Protein AF-A0A9P6DK03-F1 (afdb_monomer)

Foldseek 3Di:
DLVCLQLLLQLPFQKDKDADVAWDDDPPPDPDIDGPHDIFIDGDWLPDLQGNLVCLAPNVVSSVVSCVVSVHDVVVNVVLSVLLVVAALQVVQSNVQSPDDPVPPWDFFDDDPDAPPDSGTRAFTDDPDDPDDDDGTGFGDHPVDPDGDTQDLQFQQNCCNRGCQLVSNSGTHHDDVCVVPDQLVVRLVCSCVPPCSCQVNLQVVVVVVVSSVVSSLVVVVVVLVVVVVVVVVVVVVVDPDDDPPPPPPVSQDDLVRPPGPNVVVVVVVVVVVCCVVPNDDPDDDDDDFDQPDPQNVVSHDVPDGSVSHVVSRCVVVD

Nearest PDB structures (foldseek):
  5qu6-assembly3_E  TM=4.611E-01  e=3.932E+00  Homo sapiens

InterPro domains:
  IPR025476 Helitron helicase-like domain [PF14214] (194-318)

Organism: NCBI:txid1448309

Structure (mmCIF, N/CA/C/O backbone):
data_AF-A0A9P6DK03-F1
#
_entry.id   AF-A0A9P6DK03-F1
#
loop_
_atom_site.group_PDB
_atom_site.id
_atom_site.type_symbol
_atom_site.label_atom_id
_atom_site.label_alt_id
_atom_site.label_comp_id
_atom_site.label_asym_id
_atom_site.label_entity_id
_atom_site.label_seq_id
_atom_site.pdbx_PDB_ins_code
_atom_site.Cartn_x
_atom_site.Cartn_y
_atom_site.Cartn_z
_atom_site.occupancy
_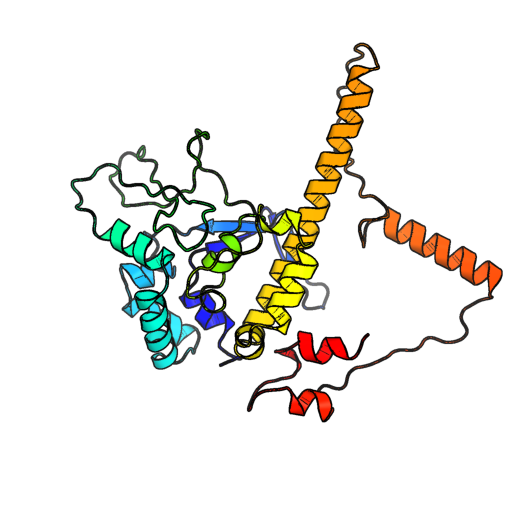atom_site.B_iso_or_equiv
_atom_site.auth_seq_id
_atom_site.auth_comp_id
_atom_site.auth_asym_id
_atom_site.auth_atom_id
_atom_site.pdbx_PDB_model_num
ATOM 1 N N . MET A 1 1 ? 8.767 -17.394 -5.912 1.00 62.62 1 MET A N 1
ATOM 2 C CA . MET A 1 1 ? 8.060 -16.218 -6.505 1.00 62.62 1 MET A CA 1
ATOM 3 C C . MET A 1 1 ? 7.643 -15.258 -5.409 1.00 62.62 1 MET A C 1
ATOM 5 O O . MET A 1 1 ? 8.038 -14.108 -5.485 1.00 62.62 1 MET A O 1
ATOM 9 N N . SER A 1 2 ? 6.896 -15.725 -4.399 1.00 75.44 2 SER A N 1
ATOM 10 C CA . SER A 1 2 ? 6.603 -14.962 -3.174 1.00 75.44 2 SER A CA 1
ATOM 11 C C . SER A 1 2 ? 7.871 -14.329 -2.578 1.00 75.44 2 SER A C 1
ATOM 13 O O . SER A 1 2 ? 7.893 -13.135 -2.294 1.00 75.44 2 SER A O 1
ATOM 15 N N . ASP A 1 3 ? 8.951 -15.108 -2.527 1.00 80.81 3 ASP A N 1
ATOM 16 C CA . ASP A 1 3 ? 10.278 -14.784 -1.983 1.00 80.81 3 ASP A CA 1
ATOM 17 C C . ASP A 1 3 ? 10.905 -13.529 -2.598 1.00 80.81 3 ASP A C 1
ATOM 19 O O . ASP A 1 3 ? 11.351 -12.666 -1.861 1.00 80.81 3 ASP A O 1
ATOM 23 N N . HIS A 1 4 ? 10.882 -13.426 -3.933 1.00 87.44 4 HIS A N 1
ATOM 24 C CA . HIS A 1 4 ? 11.457 -12.315 -4.704 1.00 87.44 4 HIS A CA 1
ATOM 25 C C . HIS A 1 4 ? 10.429 -11.221 -5.038 1.00 87.44 4 HIS A C 1
ATOM 27 O O . HIS A 1 4 ? 10.688 -10.368 -5.886 1.00 87.44 4 HIS A O 1
ATOM 33 N N . SER A 1 5 ? 9.205 -11.290 -4.498 1.00 90.06 5 SER A N 1
ATOM 34 C CA . SER A 1 5 ? 8.110 -10.431 -4.977 1.00 90.06 5 SER A CA 1
ATOM 35 C C . SER A 1 5 ? 8.291 -8.956 -4.615 1.00 90.06 5 SER A C 1
ATOM 37 O O . SER A 1 5 ? 7.767 -8.100 -5.326 1.00 90.06 5 SER A O 1
ATOM 39 N N . GLN A 1 6 ? 9.061 -8.655 -3.567 1.00 90.00 6 GLN A N 1
ATOM 40 C CA . GLN A 1 6 ? 9.358 -7.290 -3.131 1.00 90.00 6 GLN A CA 1
ATOM 41 C C . GLN A 1 6 ? 10.483 -6.683 -3.975 1.00 90.00 6 GLN A C 1
ATOM 43 O O . GLN A 1 6 ? 10.326 -5.602 -4.537 1.00 90.00 6 GLN A O 1
ATOM 48 N N . GLU A 1 7 ? 11.569 -7.424 -4.171 1.00 90.75 7 GLU A N 1
ATOM 49 C CA . GLU A 1 7 ? 12.718 -7.055 -4.998 1.00 90.75 7 GLU A CA 1
ATOM 50 C C . GLU A 1 7 ? 12.320 -6.906 -6.470 1.00 90.75 7 GLU A C 1
ATOM 52 O O . GLU A 1 7 ? 12.693 -5.938 -7.128 1.00 90.75 7 GLU A O 1
ATOM 57 N N . LEU A 1 8 ? 11.502 -7.827 -6.985 1.00 91.44 8 LEU A N 1
ATOM 58 C CA . LEU A 1 8 ? 10.944 -7.737 -8.331 1.00 91.44 8 LEU A CA 1
ATOM 59 C C . LEU A 1 8 ? 10.017 -6.525 -8.477 1.00 91.44 8 LEU A C 1
ATOM 61 O O . LEU A 1 8 ? 10.003 -5.917 -9.539 1.00 91.44 8 LEU A O 1
ATOM 65 N N . ASN A 1 9 ? 9.264 -6.129 -7.445 1.00 91.75 9 ASN A N 1
ATOM 66 C CA . ASN A 1 9 ? 8.461 -4.906 -7.516 1.00 91.75 9 ASN A CA 1
ATOM 67 C C . ASN A 1 9 ? 9.337 -3.648 -7.423 1.00 91.75 9 ASN A C 1
ATOM 69 O O . ASN A 1 9 ? 9.092 -2.684 -8.143 1.00 91.75 9 ASN A O 1
ATOM 73 N N . TYR A 1 10 ? 10.394 -3.676 -6.608 1.00 88.81 10 TYR A N 1
ATOM 74 C CA . TYR A 1 10 ? 11.397 -2.614 -6.535 1.00 88.81 10 TYR A CA 1
ATOM 75 C C . TYR A 1 10 ? 12.115 -2.402 -7.874 1.00 88.81 10 TYR A C 1
ATOM 77 O O . TYR A 1 10 ? 12.325 -1.263 -8.264 1.00 88.81 10 TYR A O 1
ATOM 85 N N . LEU A 1 11 ? 12.405 -3.459 -8.641 1.00 88.94 11 LEU A N 1
ATOM 86 C CA . LEU A 1 11 ? 12.939 -3.342 -10.008 1.00 88.94 11 LEU A CA 1
ATOM 87 C C . LEU A 1 11 ? 11.958 -2.697 -11.009 1.00 88.94 11 LEU A C 1
ATOM 89 O O . LEU A 1 11 ? 12.372 -2.402 -12.133 1.00 88.94 11 LEU A O 1
ATOM 93 N N . PHE A 1 12 ? 10.684 -2.519 -10.634 1.00 88.00 12 PHE A N 1
ATOM 94 C CA . PHE A 1 12 ? 9.586 -2.126 -11.522 1.00 88.00 12 PHE A CA 1
ATOM 95 C C . PHE A 1 12 ? 8.817 -0.857 -11.118 1.00 88.00 12 PHE A C 1
ATOM 97 O O . PHE A 1 12 ? 8.098 -0.323 -11.962 1.00 88.00 12 PHE A O 1
ATOM 104 N N . ASN A 1 13 ? 8.935 -0.362 -9.882 1.00 84.62 13 ASN A N 1
ATOM 105 C CA . ASN A 1 13 ? 8.103 0.740 -9.386 1.00 84.62 13 ASN A CA 1
ATOM 106 C C . ASN A 1 13 ? 8.437 2.116 -10.003 1.00 84.62 13 ASN A C 1
ATOM 108 O O . ASN A 1 13 ? 9.566 2.419 -10.381 1.00 84.62 13 ASN A O 1
ATOM 112 N N . PHE A 1 14 ? 7.414 2.963 -10.127 1.00 77.12 14 PHE A N 1
ATOM 113 C CA . PHE A 1 14 ? 7.533 4.318 -10.679 1.00 77.12 14 PHE A CA 1
ATOM 114 C C . PHE A 1 14 ? 7.688 5.376 -9.571 1.00 77.12 14 PHE A C 1
ATOM 116 O O . PHE A 1 14 ? 8.307 6.422 -9.788 1.00 77.12 14 PHE A O 1
ATOM 123 N N . SER A 1 15 ? 7.145 5.096 -8.381 1.00 75.00 15 SER A N 1
ATOM 124 C CA . SER A 1 15 ? 7.303 5.891 -7.160 1.00 75.00 15 SER A CA 1
ATOM 125 C C . SER A 1 15 ? 8.122 5.164 -6.093 1.00 75.00 15 SER A C 1
ATOM 127 O O . SER A 1 15 ? 8.274 3.945 -6.132 1.00 75.00 15 SER A O 1
ATOM 129 N N . VAL A 1 16 ? 8.581 5.920 -5.093 1.00 68.88 16 VAL A N 1
ATOM 130 C CA . VAL A 1 16 ? 9.026 5.389 -3.797 1.00 68.88 16 VAL A CA 1
ATOM 131 C C . VAL A 1 16 ? 8.352 6.136 -2.645 1.00 68.88 16 VAL A C 1
ATOM 133 O O . VAL A 1 16 ? 8.115 7.348 -2.727 1.00 68.88 16 VAL A O 1
ATOM 136 N N . ILE A 1 17 ? 8.091 5.393 -1.564 1.00 68.75 17 ILE A N 1
ATOM 137 C CA . ILE A 1 17 ? 7.679 5.893 -0.249 1.00 68.75 17 ILE A CA 1
ATOM 138 C C . ILE A 1 17 ? 8.817 6.737 0.340 1.00 68.75 17 ILE A C 1
ATOM 140 O O . ILE A 1 17 ? 9.864 6.219 0.727 1.00 68.75 17 ILE A O 1
ATOM 144 N N . GLY A 1 18 ? 8.607 8.047 0.412 1.00 63.81 18 GLY A N 1
ATOM 145 C CA . GLY A 1 18 ? 9.387 8.965 1.232 1.00 63.81 18 GLY A CA 1
ATOM 146 C C . GLY A 1 18 ? 8.724 9.184 2.592 1.00 63.81 18 GLY A C 1
ATOM 147 O O . GLY A 1 18 ? 7.510 9.042 2.735 1.00 63.81 18 GLY A O 1
ATOM 148 N N . VAL A 1 19 ? 9.527 9.565 3.583 1.00 61.91 19 VAL A N 1
ATOM 149 C CA . VAL A 1 19 ? 9.105 9.880 4.958 1.00 61.91 19 VAL A CA 1
ATOM 150 C C . VAL A 1 19 ? 9.612 11.284 5.303 1.00 61.91 19 VAL A C 1
ATOM 152 O O . VAL A 1 19 ? 10.699 11.653 4.850 1.00 61.91 19 VAL A O 1
ATOM 155 N N . SER A 1 20 ? 8.833 12.116 6.008 1.00 59.88 20 SER A N 1
ATOM 156 C CA . SER A 1 20 ? 9.190 13.535 6.214 1.00 59.88 20 SER A CA 1
ATOM 157 C C . SER A 1 20 ? 10.310 13.763 7.227 1.00 59.88 20 SER A C 1
ATOM 159 O O . SER A 1 20 ? 11.149 14.625 6.985 1.00 59.88 20 SER A O 1
ATOM 161 N N . GLU A 1 21 ? 10.349 12.993 8.316 1.00 58.56 21 GLU A N 1
ATOM 162 C CA . GLU A 1 21 ? 11.386 13.092 9.361 1.00 58.56 21 GLU A CA 1
ATOM 163 C C . GLU A 1 21 ? 12.366 11.903 9.332 1.00 58.56 21 GLU A C 1
ATOM 165 O O . GLU A 1 21 ? 13.294 11.830 10.133 1.00 58.56 21 GLU A O 1
ATOM 170 N N . GLY A 1 22 ? 12.193 10.991 8.371 1.00 56.97 22 GLY A N 1
ATOM 171 C CA . GLY A 1 22 ? 13.056 9.833 8.154 1.00 56.97 22 GLY A CA 1
ATOM 172 C C . GLY A 1 22 ? 12.651 8.574 8.928 1.00 56.97 22 GLY A C 1
ATOM 173 O O . GLY A 1 22 ? 11.560 8.465 9.490 1.00 56.97 22 GLY A O 1
ATOM 174 N N . PHE A 1 23 ? 13.553 7.596 8.897 1.00 60.38 23 PHE A N 1
ATOM 175 C CA . PHE A 1 23 ? 13.425 6.318 9.592 1.00 60.38 23 PHE A CA 1
ATOM 176 C C . PHE A 1 23 ? 14.260 6.343 10.874 1.00 60.38 23 PHE A C 1
ATOM 178 O O . PHE A 1 23 ? 15.380 6.857 10.867 1.00 60.38 23 PHE A O 1
ATOM 185 N N . SER A 1 24 ? 13.736 5.772 11.955 1.00 58.62 24 SER A N 1
ATOM 186 C CA . SER A 1 24 ? 14.413 5.679 13.248 1.00 58.62 24 SER A CA 1
ATOM 187 C C . SER A 1 24 ? 14.503 4.227 13.724 1.00 58.62 24 SER A C 1
ATOM 189 O O . SER A 1 24 ? 13.499 3.553 13.962 1.00 58.62 24 SER A O 1
ATOM 191 N N . ASP A 1 25 ? 15.737 3.747 13.886 1.00 55.62 25 ASP A N 1
ATOM 192 C CA . ASP A 1 25 ? 16.021 2.431 14.455 1.00 55.62 25 ASP A CA 1
ATOM 193 C C . ASP A 1 25 ? 15.934 2.488 15.984 1.00 55.62 25 ASP A C 1
ATOM 195 O O . ASP A 1 25 ? 16.796 3.061 16.661 1.00 55.62 25 ASP A O 1
ATOM 199 N N . TYR A 1 26 ? 14.916 1.845 16.557 1.00 55.31 26 TYR A N 1
ATOM 200 C CA . TYR A 1 26 ? 14.847 1.648 18.002 1.00 55.31 26 TYR A CA 1
ATOM 201 C C . TYR A 1 26 ? 15.880 0.601 18.441 1.00 55.31 26 TYR A C 1
ATOM 203 O O . TYR A 1 26 ? 15.620 -0.600 18.423 1.00 55.31 26 TYR A O 1
ATOM 211 N N . GLN A 1 27 ? 17.034 1.049 18.946 1.00 48.31 27 GLN A N 1
ATOM 212 C CA . GLN A 1 27 ? 18.094 0.175 19.488 1.00 48.31 27 GLN A CA 1
ATOM 213 C C . GLN A 1 27 ? 17.700 -0.593 20.779 1.00 48.31 27 GLN A C 1
ATOM 215 O O . GLN A 1 27 ? 18.537 -1.218 21.423 1.00 48.31 27 GLN A O 1
ATOM 220 N N . GLY A 1 28 ? 16.417 -0.589 21.156 1.00 49.94 28 GLY A N 1
ATOM 221 C CA . GLY A 1 28 ? 15.851 -1.210 22.360 1.00 49.94 28 GLY A CA 1
ATOM 222 C C . GLY A 1 28 ? 15.569 -2.716 22.269 1.00 49.94 28 GLY A C 1
ATOM 223 O O . GLY A 1 28 ? 14.667 -3.197 22.947 1.00 49.94 28 GLY A O 1
ATOM 224 N N . GLY A 1 29 ? 16.295 -3.470 21.436 1.00 39.62 29 GLY A N 1
ATOM 225 C CA . GLY A 1 29 ? 16.240 -4.941 21.444 1.00 39.62 29 GLY A CA 1
ATOM 226 C C . GLY A 1 29 ? 14.962 -5.576 20.877 1.00 39.62 29 GLY A C 1
ATOM 227 O O . GLY A 1 29 ? 14.593 -6.679 21.276 1.00 39.62 29 GLY A O 1
ATOM 228 N N . SER A 1 30 ? 14.263 -4.914 19.954 1.00 43.38 30 SER A N 1
ATOM 229 C CA . SER A 1 30 ? 13.165 -5.511 19.179 1.00 43.38 30 SER A CA 1
ATOM 230 C C . SER A 1 30 ? 13.127 -4.919 17.772 1.00 43.38 30 SER A C 1
ATOM 232 O O . SER A 1 30 ? 13.373 -3.729 17.607 1.00 43.38 30 SER A O 1
ATOM 234 N N . TYR A 1 31 ? 12.835 -5.748 16.766 1.00 39.97 31 TYR A N 1
ATOM 235 C CA . TYR A 1 31 ? 12.977 -5.431 15.336 1.00 39.97 31 TYR A CA 1
ATOM 236 C C . TYR A 1 31 ? 11.869 -4.506 14.788 1.00 39.97 31 TYR A C 1
ATOM 238 O O . TYR A 1 31 ? 11.164 -4.860 13.843 1.00 39.97 31 TYR A O 1
ATOM 246 N N . TRP A 1 32 ? 11.703 -3.326 15.385 1.00 45.25 32 TRP A N 1
ATOM 247 C CA . TRP A 1 32 ? 10.759 -2.300 14.942 1.00 45.25 32 TRP A CA 1
ATOM 248 C C . TRP A 1 32 ? 11.503 -1.180 14.208 1.00 45.25 32 TRP A C 1
ATOM 250 O O . TRP A 1 32 ? 12.198 -0.376 14.829 1.00 45.25 32 TRP A O 1
ATOM 260 N N . LEU A 1 33 ? 11.316 -1.106 12.889 1.00 49.69 33 LEU A N 1
ATOM 261 C CA . LEU A 1 33 ? 11.628 0.092 12.115 1.00 49.69 33 LEU A CA 1
ATOM 262 C C . LEU A 1 33 ? 10.536 1.130 12.398 1.00 49.69 33 LEU A C 1
ATOM 264 O O . LEU A 1 33 ? 9.372 0.886 12.072 1.00 49.69 33 LEU A O 1
ATOM 268 N N . ALA A 1 34 ? 10.884 2.269 12.995 1.00 54.06 34 ALA A N 1
ATOM 269 C CA . ALA A 1 34 ? 9.951 3.379 13.148 1.00 54.06 34 ALA A CA 1
ATOM 270 C C . ALA A 1 34 ? 10.084 4.365 11.976 1.00 54.06 34 ALA A C 1
ATOM 272 O O . ALA A 1 34 ? 11.163 4.578 11.422 1.00 54.06 34 ALA A O 1
ATOM 273 N N . MET A 1 35 ? 8.960 4.964 11.588 1.00 57.72 35 MET A N 1
ATOM 274 C CA . MET A 1 35 ? 8.865 5.998 10.556 1.00 57.72 35 MET A CA 1
ATOM 275 C C . MET A 1 35 ? 8.306 7.247 11.232 1.00 57.72 35 MET A C 1
ATOM 277 O O . MET A 1 35 ? 7.225 7.174 11.815 1.00 57.72 35 MET A O 1
ATOM 281 N N . SER A 1 36 ? 9.037 8.364 11.197 1.00 51.53 36 SER A N 1
ATOM 282 C CA . SER A 1 36 ? 8.614 9.601 11.867 1.00 51.53 36 SER A CA 1
ATOM 283 C C . SER A 1 36 ? 7.987 10.584 10.879 1.00 51.53 36 SER A C 1
ATOM 285 O O . SER A 1 36 ? 8.453 10.751 9.747 1.00 51.53 36 SER A O 1
ATOM 287 N N . GLY A 1 37 ? 6.910 11.238 11.300 1.00 59.31 37 GLY A N 1
ATOM 288 C CA . GLY A 1 37 ? 6.179 12.181 10.463 1.00 59.31 37 GLY A CA 1
ATOM 289 C C . GLY A 1 37 ? 5.284 11.510 9.427 1.00 59.31 37 GLY A C 1
ATOM 290 O O . GLY A 1 37 ? 4.609 10.521 9.707 1.00 59.31 37 GLY A O 1
ATOM 291 N N . ARG A 1 38 ? 5.227 12.083 8.221 1.00 61.28 38 ARG A N 1
ATOM 292 C CA . ARG A 1 38 ? 4.279 11.693 7.168 1.00 61.28 38 ARG A CA 1
ATOM 293 C C . ARG A 1 38 ? 4.950 10.951 6.022 1.00 61.28 38 ARG A C 1
ATOM 295 O O . ARG A 1 38 ? 5.981 11.387 5.503 1.00 61.28 38 ARG A O 1
ATOM 302 N N . THR A 1 39 ? 4.300 9.884 5.572 1.00 63.12 39 THR A N 1
ATOM 303 C CA . THR A 1 39 ? 4.585 9.220 4.299 1.00 63.12 39 THR A CA 1
ATOM 304 C C . THR A 1 39 ? 4.115 10.077 3.120 1.00 63.12 39 THR A C 1
ATOM 306 O O . THR A 1 39 ? 3.125 10.808 3.191 1.00 63.12 39 THR A O 1
ATOM 309 N N . TYR A 1 40 ? 4.849 10.025 2.012 1.00 61.34 40 TYR A N 1
ATOM 310 C CA . TYR A 1 40 ? 4.479 10.655 0.743 1.00 61.34 40 TYR A CA 1
ATOM 311 C C . TYR A 1 40 ? 5.142 9.914 -0.415 1.00 61.34 40 TYR A C 1
ATOM 313 O O . TYR A 1 40 ? 6.240 9.385 -0.262 1.00 61.34 40 TYR A O 1
ATOM 321 N N . HIS A 1 41 ? 4.525 9.901 -1.597 1.00 64.19 41 HIS A N 1
ATOM 322 C CA . HIS A 1 41 ? 5.163 9.312 -2.777 1.00 64.19 41 HIS A CA 1
ATOM 323 C C . HIS A 1 41 ? 5.924 10.352 -3.584 1.00 64.19 41 HIS A C 1
ATOM 325 O O . HIS A 1 41 ? 5.441 11.459 -3.839 1.00 64.19 41 HIS A O 1
ATOM 331 N N . ARG A 1 42 ? 7.133 9.971 -4.003 1.00 62.97 42 ARG A N 1
ATOM 332 C CA . ARG A 1 42 ? 7.959 10.750 -4.921 1.00 62.97 42 ARG A CA 1
ATOM 333 C C . ARG A 1 42 ? 8.222 9.953 -6.193 1.00 62.97 42 ARG A C 1
ATOM 335 O O . ARG A 1 42 ? 8.677 8.815 -6.134 1.00 62.97 42 ARG A O 1
ATOM 342 N N . MET A 1 43 ? 7.995 10.604 -7.331 1.00 64.69 43 MET A N 1
ATOM 343 C CA . MET A 1 43 ? 8.437 10.135 -8.642 1.00 64.69 43 MET A CA 1
ATOM 344 C C . MET A 1 43 ? 9.943 10.368 -8.787 1.00 64.69 43 MET A C 1
ATOM 346 O O . MET A 1 43 ? 10.448 11.446 -8.450 1.00 64.69 43 MET A O 1
ATOM 350 N N . PHE A 1 44 ? 10.676 9.369 -9.275 1.00 59.84 44 PHE A N 1
ATOM 351 C CA . PHE A 1 44 ? 12.119 9.494 -9.477 1.00 59.84 44 PHE A CA 1
ATOM 352 C C . PHE A 1 44 ? 12.461 10.202 -10.796 1.00 59.84 44 PHE A C 1
ATOM 354 O O . PHE A 1 44 ? 11.926 9.807 -11.831 1.00 59.84 44 PHE A O 1
ATOM 361 N N . PRO A 1 45 ? 13.398 11.175 -10.806 1.00 57.28 45 PRO A N 1
ATOM 362 C CA . PRO A 1 45 ? 13.925 11.737 -12.045 1.00 57.28 45 PRO A CA 1
ATOM 363 C C . PRO A 1 45 ? 14.608 10.662 -12.894 1.00 57.28 45 PRO A C 1
ATOM 365 O O . PRO A 1 45 ? 15.492 9.949 -12.415 1.00 57.28 45 PRO A O 1
ATOM 368 N N . THR A 1 46 ? 14.256 10.617 -14.175 1.00 61.22 46 THR A N 1
ATOM 369 C CA . THR A 1 46 ? 14.795 9.709 -15.202 1.00 61.22 46 THR A CA 1
ATOM 370 C C . THR A 1 46 ? 16.295 9.862 -15.479 1.00 61.22 46 THR A C 1
ATOM 372 O O . THR A 1 46 ? 16.884 9.036 -16.166 1.00 61.22 46 THR A O 1
ATOM 375 N N . GLU A 1 47 ? 16.929 10.894 -14.926 1.00 55.59 47 GLU A N 1
ATOM 376 C CA . GLU A 1 47 ? 18.373 11.155 -14.997 1.00 55.59 47 GLU A CA 1
ATOM 377 C C . GLU A 1 47 ? 19.217 10.235 -14.105 1.00 55.59 47 GLU A C 1
ATOM 379 O O . GLU A 1 47 ? 20.421 10.109 -14.323 1.00 55.59 47 GLU A O 1
ATOM 384 N N . ARG A 1 48 ? 18.626 9.624 -13.071 1.00 63.69 48 ARG A N 1
ATOM 385 C CA . ARG A 1 48 ? 19.380 8.860 -12.069 1.00 63.69 48 ARG A CA 1
ATOM 386 C C . ARG A 1 48 ? 19.574 7.400 -12.505 1.00 63.69 48 ARG A C 1
ATOM 388 O O . ARG A 1 48 ? 18.576 6.694 -12.627 1.00 63.69 48 ARG A O 1
ATOM 395 N N . PRO A 1 49 ? 20.819 6.901 -12.636 1.00 66.62 49 PRO A N 1
ATOM 396 C CA . PRO A 1 49 ? 21.101 5.562 -13.169 1.00 66.62 49 PRO A CA 1
ATOM 397 C C . PRO A 1 49 ? 20.771 4.398 -12.214 1.00 66.62 49 PRO A C 1
ATOM 399 O O . PRO A 1 49 ? 20.993 3.238 -12.552 1.00 66.62 49 PRO A O 1
ATOM 402 N N . GLU A 1 50 ? 20.246 4.690 -11.023 1.00 69.75 50 GLU A N 1
ATOM 403 C CA . GLU A 1 50 ? 19.987 3.736 -9.933 1.00 69.75 50 GLU A CA 1
ATOM 404 C C . GLU A 1 50 ? 18.482 3.536 -9.664 1.00 69.75 50 GLU A C 1
ATOM 406 O O . GLU A 1 50 ? 18.094 3.110 -8.576 1.00 69.75 50 GLU A O 1
ATOM 411 N N . HIS A 1 51 ? 17.609 3.911 -10.607 1.00 73.44 51 HIS A N 1
ATOM 412 C CA . HIS A 1 51 ? 16.154 3.904 -10.414 1.00 73.44 51 HIS A CA 1
ATOM 413 C C . HIS A 1 51 ? 15.415 3.179 -11.559 1.00 73.44 51 HIS A C 1
ATOM 415 O O . HIS A 1 51 ? 15.814 3.315 -12.720 1.00 73.44 51 HIS A O 1
ATOM 421 N N . PRO A 1 52 ? 14.299 2.468 -11.286 1.00 74.25 52 PRO A N 1
ATOM 422 C CA . PRO A 1 52 ? 13.594 1.664 -12.293 1.00 74.25 52 PRO A CA 1
ATOM 423 C C . PRO A 1 52 ? 13.138 2.439 -13.523 1.00 74.25 52 PRO A C 1
ATOM 425 O O . PRO A 1 52 ? 13.271 1.951 -14.643 1.00 74.25 52 PRO A O 1
ATOM 428 N N . THR A 1 53 ? 12.657 3.672 -13.343 1.00 70.19 53 THR A N 1
ATOM 429 C CA . THR A 1 53 ? 12.243 4.545 -14.452 1.00 70.19 53 THR A CA 1
ATOM 430 C C . THR A 1 53 ? 13.386 4.808 -15.435 1.00 70.19 53 THR A C 1
ATOM 432 O O . THR A 1 53 ? 13.153 4.844 -16.640 1.00 70.19 53 THR A O 1
ATOM 435 N N . HIS A 1 54 ? 14.629 4.908 -14.957 1.00 73.50 54 HIS A N 1
ATOM 436 C CA . HIS A 1 54 ? 15.805 4.970 -15.822 1.00 73.50 54 HIS A CA 1
ATOM 437 C C . HIS A 1 54 ? 16.117 3.608 -16.460 1.00 73.50 54 HIS A C 1
ATOM 439 O O . HIS A 1 54 ? 16.384 3.527 -17.661 1.00 73.50 54 HIS A O 1
ATOM 445 N N . TRP A 1 55 ? 16.040 2.525 -15.684 1.00 80.88 55 TRP A N 1
ATOM 446 C CA . TRP A 1 55 ? 16.334 1.171 -16.160 1.00 80.88 55 TRP A CA 1
ATOM 447 C C . TRP A 1 55 ? 15.383 0.677 -17.268 1.00 80.88 55 TRP A C 1
ATOM 449 O O . TRP A 1 55 ? 15.829 -0.025 -18.169 1.00 80.88 55 TRP A O 1
ATOM 459 N N . PHE A 1 56 ? 14.100 1.058 -17.280 1.00 74.12 56 PHE A N 1
ATOM 460 C CA . PHE A 1 56 ? 13.209 0.716 -18.405 1.00 74.12 56 PHE A CA 1
ATOM 461 C C . PHE A 1 56 ? 13.464 1.532 -19.664 1.00 74.12 56 PHE A C 1
ATOM 463 O O . PHE A 1 56 ? 13.320 1.011 -20.769 1.00 74.12 56 PHE A O 1
ATOM 470 N N . LEU A 1 57 ? 13.747 2.824 -19.497 1.00 70.31 57 LEU A N 1
ATOM 471 C CA . LEU A 1 57 ? 13.691 3.798 -20.586 1.00 70.31 57 LEU A CA 1
ATOM 472 C C . LEU A 1 57 ? 15.056 4.047 -21.239 1.00 70.31 57 LEU A C 1
ATOM 474 O O . LEU A 1 57 ? 15.092 4.481 -22.389 1.00 70.31 57 LEU A O 1
ATOM 478 N N . TYR A 1 58 ? 16.155 3.777 -20.524 1.00 73.69 58 TYR A N 1
ATOM 479 C CA . TYR A 1 58 ? 17.515 4.125 -20.948 1.00 73.69 58 TYR A CA 1
ATOM 480 C C . TYR A 1 58 ? 18.554 3.016 -20.704 1.00 73.69 58 TYR A C 1
ATOM 482 O O . TYR A 1 58 ? 19.377 2.787 -21.588 1.00 73.69 58 TYR A O 1
ATOM 490 N N . ASP A 1 59 ? 18.517 2.298 -19.570 1.00 81.06 59 ASP A N 1
ATOM 491 C CA . ASP A 1 59 ? 19.476 1.207 -19.283 1.00 81.06 59 ASP A CA 1
ATOM 492 C C . ASP A 1 59 ? 18.822 -0.124 -18.835 1.00 81.06 59 ASP A C 1
ATOM 494 O O . ASP A 1 59 ? 18.876 -0.487 -17.651 1.00 81.06 59 ASP A O 1
ATOM 498 N N . PRO A 1 60 ? 18.269 -0.920 -19.776 1.00 80.75 60 PRO A N 1
ATOM 499 C CA . PRO A 1 60 ? 17.751 -2.262 -19.486 1.00 80.75 60 PRO A CA 1
ATOM 500 C C . PRO A 1 60 ? 18.817 -3.243 -18.976 1.00 80.75 60 PRO A C 1
ATOM 502 O O . PRO A 1 60 ? 18.491 -4.199 -18.268 1.00 80.75 60 PRO A O 1
ATOM 505 N N . ALA A 1 61 ? 20.098 -3.008 -19.286 1.00 84.19 61 ALA A N 1
ATOM 506 C CA . ALA A 1 61 ? 21.198 -3.784 -18.720 1.00 84.19 61 ALA A CA 1
ATOM 507 C C . ALA A 1 61 ? 21.445 -3.407 -17.248 1.00 84.19 61 ALA A C 1
ATOM 509 O O . ALA A 1 61 ? 21.824 -4.263 -16.452 1.00 84.19 61 ALA A O 1
ATOM 510 N N . GLY A 1 62 ? 21.180 -2.159 -16.859 1.00 85.75 62 GLY A N 1
ATOM 511 C CA . GLY A 1 62 ? 21.149 -1.682 -15.475 1.00 85.75 62 GLY A CA 1
ATOM 512 C C . GLY A 1 62 ? 20.129 -2.436 -14.642 1.00 85.75 62 GLY A C 1
ATOM 513 O O . GLY A 1 62 ? 20.466 -2.910 -13.558 1.00 85.75 62 GLY A O 1
ATOM 514 N N . GLN A 1 63 ? 18.946 -2.689 -15.205 1.00 87.38 63 GLN A N 1
ATOM 515 C CA . GLN A 1 63 ? 17.953 -3.560 -14.577 1.00 87.38 63 GLN A CA 1
ATOM 516 C C . GLN A 1 63 ? 18.479 -4.976 -14.340 1.00 87.38 63 GLN A C 1
ATOM 518 O O . GLN A 1 63 ? 18.246 -5.546 -13.280 1.00 87.38 63 GLN A O 1
ATOM 523 N N . ALA A 1 64 ? 19.196 -5.548 -15.313 1.00 87.38 64 ALA A N 1
ATOM 524 C CA . ALA A 1 64 ? 19.764 -6.888 -15.188 1.00 87.38 64 ALA A CA 1
ATOM 525 C C . ALA A 1 64 ? 20.861 -6.951 -14.108 1.00 87.38 64 ALA A C 1
ATOM 527 O O . ALA A 1 64 ? 20.907 -7.914 -13.342 1.00 87.38 64 ALA A O 1
ATOM 528 N N . ARG A 1 65 ? 21.697 -5.908 -13.990 1.00 89.50 65 ARG A N 1
ATOM 529 C CA . ARG A 1 65 ? 22.701 -5.777 -12.916 1.00 89.50 65 ARG A CA 1
ATOM 530 C C . ARG A 1 65 ? 22.035 -5.621 -11.542 1.00 89.50 65 ARG A C 1
ATOM 532 O O . ARG A 1 65 ? 22.410 -6.312 -10.600 1.00 89.50 65 ARG A O 1
ATOM 539 N N . ALA A 1 66 ? 21.002 -4.783 -11.432 1.00 88.38 66 ALA A N 1
ATOM 540 C CA . ALA A 1 66 ? 20.222 -4.635 -10.203 1.00 88.38 66 ALA A CA 1
ATOM 541 C C . ALA A 1 66 ? 19.521 -5.950 -9.807 1.00 88.38 66 ALA A C 1
ATOM 543 O O . ALA A 1 66 ? 19.576 -6.355 -8.648 1.00 88.38 66 ALA A O 1
ATOM 544 N N . ALA A 1 67 ? 18.937 -6.670 -10.769 1.00 90.50 67 ALA A N 1
ATOM 545 C CA . ALA A 1 67 ? 18.312 -7.970 -10.537 1.00 90.50 67 ALA A CA 1
ATOM 546 C C . ALA A 1 67 ? 19.298 -9.012 -9.996 1.00 90.50 67 ALA A C 1
ATOM 548 O O . ALA A 1 67 ? 18.965 -9.724 -9.052 1.00 90.50 67 ALA A O 1
ATOM 549 N N . GLN A 1 68 ? 20.522 -9.056 -10.532 1.00 90.12 68 GLN A N 1
ATOM 550 C CA . GLN A 1 68 ? 21.594 -9.916 -10.021 1.00 90.12 68 GLN A CA 1
ATOM 551 C C . GLN A 1 68 ? 21.960 -9.569 -8.570 1.00 90.12 68 GLN A C 1
ATOM 553 O O . GLN A 1 68 ? 22.020 -10.472 -7.739 1.00 90.12 68 GLN A O 1
ATOM 558 N N . ASN A 1 69 ? 22.109 -8.282 -8.234 1.00 89.56 69 ASN A N 1
ATOM 559 C CA . ASN A 1 69 ? 22.382 -7.837 -6.859 1.00 89.56 69 ASN A CA 1
ATOM 560 C C . ASN A 1 69 ? 21.265 -8.250 -5.878 1.00 89.56 69 ASN A C 1
ATOM 562 O O . ASN A 1 69 ? 21.537 -8.684 -4.759 1.00 89.56 69 ASN A O 1
ATOM 566 N N . HIS A 1 70 ? 20.004 -8.172 -6.312 1.00 88.06 70 HIS A N 1
ATOM 567 C CA . HIS A 1 70 ? 18.836 -8.613 -5.543 1.00 88.06 70 HIS A CA 1
ATOM 568 C C . HIS A 1 70 ? 18.526 -10.120 -5.673 1.00 88.06 70 HIS A C 1
ATOM 570 O O . HIS A 1 70 ? 17.499 -10.580 -5.180 1.00 88.06 70 HIS A O 1
ATOM 576 N N . HIS A 1 71 ? 19.402 -10.904 -6.314 1.00 91.81 71 HIS A N 1
ATOM 577 C CA . HIS A 1 71 ? 19.248 -12.349 -6.531 1.00 91.81 71 HIS A CA 1
ATOM 578 C C . HIS A 1 71 ? 17.947 -12.752 -7.267 1.00 91.81 71 HIS A C 1
ATOM 580 O O . HIS A 1 71 ? 17.499 -13.895 -7.173 1.00 91.81 71 HIS A O 1
ATOM 586 N N . VAL A 1 72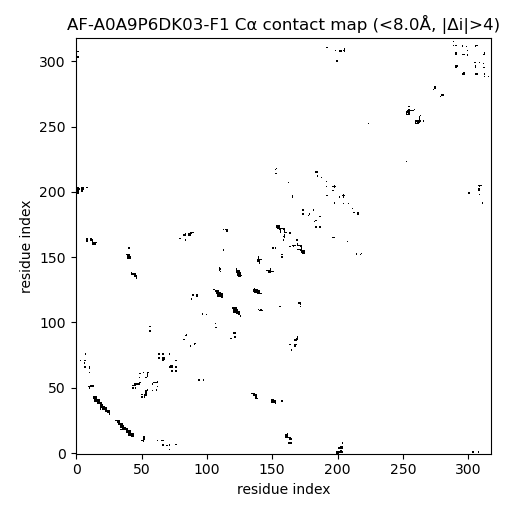 ? 17.342 -11.831 -8.025 1.00 92.19 72 VAL A N 1
ATOM 587 C CA . VAL A 1 72 ? 16.108 -12.051 -8.793 1.00 92.19 72 VAL A CA 1
ATOM 588 C C . VAL A 1 72 ? 16.446 -12.736 -10.128 1.00 92.19 72 VAL A C 1
ATOM 590 O O . VAL A 1 72 ? 17.259 -12.205 -10.891 1.00 92.19 72 VAL A O 1
ATOM 593 N N . PRO A 1 73 ? 15.825 -13.882 -10.476 1.00 92.88 73 PRO A N 1
ATOM 594 C CA . PRO A 1 73 ? 16.082 -14.559 -11.747 1.00 92.88 73 PRO A CA 1
ATOM 595 C C . PRO A 1 73 ? 15.760 -13.674 -12.960 1.00 92.88 73 PRO A C 1
ATOM 597 O O . PRO A 1 73 ? 14.639 -13.183 -13.094 1.00 92.88 73 PRO A O 1
ATOM 600 N N . ILE A 1 74 ? 16.715 -13.517 -13.885 1.00 90.44 74 ILE A N 1
ATOM 601 C CA . ILE A 1 74 ? 16.575 -12.603 -15.034 1.00 90.44 74 ILE A CA 1
ATOM 602 C C . ILE A 1 74 ? 15.368 -12.936 -15.928 1.00 90.44 74 ILE A C 1
ATOM 604 O O . ILE A 1 74 ? 14.660 -12.037 -16.362 1.00 90.44 74 ILE A O 1
ATOM 608 N N . SER A 1 75 ? 15.037 -14.221 -16.091 1.00 91.88 75 SER A N 1
ATOM 609 C CA . SER A 1 75 ? 13.849 -14.668 -16.834 1.00 91.88 75 SER A CA 1
ATOM 610 C C . SER A 1 75 ? 12.523 -14.192 -16.225 1.00 91.88 75 SER A C 1
ATOM 612 O O . SER A 1 75 ? 11.538 -14.046 -16.945 1.00 91.88 75 SER A O 1
ATOM 614 N N . MET A 1 76 ? 12.488 -13.917 -14.917 1.00 90.81 76 MET A N 1
ATOM 615 C CA . MET A 1 76 ? 11.333 -13.325 -14.238 1.00 90.81 76 MET A CA 1
ATOM 616 C C . MET A 1 76 ? 11.235 -11.824 -14.534 1.00 90.81 76 MET A C 1
ATOM 618 O O . MET A 1 76 ? 10.146 -11.322 -14.793 1.00 90.81 76 MET A O 1
ATOM 622 N N . VAL A 1 77 ? 12.375 -11.126 -14.565 1.00 91.06 77 VAL A N 1
ATOM 623 C CA . VAL A 1 77 ? 12.462 -9.708 -14.952 1.00 91.06 77 VAL A CA 1
ATOM 624 C C . VAL A 1 77 ? 12.049 -9.522 -16.410 1.00 91.06 77 VAL A C 1
ATOM 626 O O . VAL A 1 77 ? 11.236 -8.651 -16.697 1.00 91.06 77 VAL A O 1
ATOM 629 N N . ASP A 1 78 ? 12.549 -10.352 -17.325 1.00 90.44 78 ASP A N 1
ATOM 630 C CA . ASP A 1 78 ? 12.235 -10.243 -18.752 1.00 90.44 78 ASP A CA 1
ATOM 631 C C . ASP A 1 78 ? 10.753 -10.540 -19.042 1.00 90.44 78 ASP A C 1
ATOM 633 O O . ASP A 1 78 ? 10.120 -9.793 -19.787 1.00 90.44 78 ASP A O 1
ATOM 637 N N . ALA A 1 79 ? 10.165 -11.560 -18.402 1.00 90.94 79 ALA A N 1
ATOM 638 C CA . ALA A 1 79 ? 8.736 -11.862 -18.533 1.00 90.94 79 ALA A CA 1
ATOM 639 C C . ALA A 1 79 ? 7.847 -10.703 -18.042 1.00 90.94 79 ALA A C 1
ATOM 641 O O . ALA A 1 79 ? 6.939 -10.270 -18.750 1.00 90.94 79 ALA A O 1
ATOM 642 N N . VAL A 1 80 ? 8.146 -10.146 -16.864 1.00 90.06 80 VAL A N 1
ATOM 643 C CA . VAL A 1 80 ? 7.399 -9.004 -16.310 1.00 90.06 80 VAL A CA 1
ATOM 644 C C . VAL A 1 80 ? 7.635 -7.728 -17.130 1.00 90.06 80 VAL A C 1
ATOM 646 O O . VAL A 1 80 ? 6.712 -6.927 -17.291 1.00 90.06 80 VAL A O 1
ATOM 649 N N . ARG A 1 81 ? 8.831 -7.541 -17.710 1.00 88.31 81 ARG A N 1
ATOM 650 C CA . ARG A 1 81 ? 9.120 -6.427 -18.627 1.00 88.31 81 ARG A CA 1
ATOM 651 C C . ARG A 1 81 ? 8.237 -6.500 -19.868 1.00 88.31 81 ARG A C 1
ATOM 653 O O . ARG A 1 81 ? 7.671 -5.475 -20.236 1.00 88.31 81 ARG A O 1
ATOM 660 N N . LEU A 1 82 ? 8.076 -7.683 -20.464 1.00 88.62 82 LEU A N 1
ATOM 661 C CA . LEU A 1 82 ? 7.188 -7.890 -21.612 1.00 88.62 82 LEU A CA 1
ATOM 662 C C . LEU A 1 82 ? 5.724 -7.582 -21.259 1.00 88.62 82 LEU A C 1
ATOM 664 O O . LEU A 1 82 ? 5.104 -6.780 -21.954 1.00 88.62 82 LEU A O 1
ATOM 668 N N . ASP A 1 83 ? 5.199 -8.123 -20.154 1.00 88.62 83 ASP A N 1
ATOM 669 C CA . ASP A 1 83 ? 3.818 -7.858 -19.711 1.00 88.62 83 ASP A CA 1
ATOM 670 C C . ASP A 1 83 ? 3.564 -6.362 -19.451 1.00 88.62 83 ASP A C 1
ATOM 672 O O . ASP A 1 83 ? 2.561 -5.800 -19.901 1.00 88.62 83 ASP A O 1
ATOM 676 N N . ILE A 1 84 ? 4.471 -5.681 -18.744 1.00 86.00 84 ILE A N 1
ATOM 677 C CA . ILE A 1 84 ? 4.291 -4.268 -18.384 1.00 86.00 84 ILE A CA 1
ATOM 678 C C . ILE A 1 84 ? 4.522 -3.351 -19.598 1.00 86.00 84 ILE A C 1
ATOM 680 O O . ILE A 1 84 ? 3.772 -2.391 -19.766 1.00 86.00 84 ILE A O 1
ATOM 684 N N . GLN A 1 85 ? 5.445 -3.664 -20.514 1.00 84.31 85 GLN A N 1
ATOM 685 C CA . GLN A 1 85 ? 5.550 -2.956 -21.801 1.00 84.31 85 GLN A CA 1
ATOM 686 C C . GLN A 1 85 ? 4.303 -3.163 -22.674 1.00 84.31 85 GLN A C 1
ATOM 688 O O . GLN A 1 85 ? 3.816 -2.213 -23.293 1.00 84.31 85 GLN A O 1
ATOM 693 N N . GLN A 1 86 ? 3.749 -4.378 -22.706 1.00 86.12 86 GLN A N 1
ATOM 694 C CA . GLN A 1 86 ? 2.571 -4.679 -23.513 1.00 86.12 86 GLN A CA 1
ATOM 695 C C . GLN A 1 86 ? 1.302 -4.022 -22.954 1.00 86.12 86 GLN A C 1
ATOM 697 O O . GLN A 1 86 ? 0.511 -3.500 -23.744 1.00 86.12 86 GLN A O 1
ATOM 702 N N . TYR A 1 87 ? 1.093 -4.010 -21.633 1.00 85.44 87 TYR A N 1
ATOM 703 C CA . TYR A 1 87 ? -0.213 -3.687 -21.041 1.00 85.44 87 TYR A CA 1
ATOM 704 C C . TYR A 1 87 ? -0.265 -2.501 -20.065 1.00 85.44 87 TYR A C 1
ATOM 706 O O . TYR A 1 87 ? -1.375 -2.111 -19.698 1.00 85.44 87 TYR A O 1
ATOM 714 N N . ASN A 1 88 ? 0.855 -1.911 -19.634 1.00 85.38 88 ASN A N 1
ATOM 715 C CA . ASN A 1 88 ? 0.825 -0.809 -18.666 1.00 85.38 88 ASN A CA 1
ATOM 716 C C . ASN A 1 88 ? 0.736 0.568 -19.365 1.00 85.38 88 ASN A C 1
ATOM 718 O O . ASN A 1 88 ? 1.687 0.972 -20.042 1.00 85.38 88 ASN A O 1
ATOM 722 N N . PRO A 1 89 ? -0.362 1.333 -19.205 1.00 80.62 89 PRO A N 1
ATOM 723 C CA . PRO A 1 89 ? -0.510 2.626 -19.870 1.00 80.62 89 PRO A CA 1
ATOM 724 C C . PRO A 1 89 ? 0.425 3.706 -19.306 1.00 80.62 89 PRO A C 1
ATOM 726 O O . PRO A 1 89 ? 0.807 4.602 -20.054 1.00 80.62 89 PRO A O 1
ATOM 729 N N . LEU A 1 90 ? 0.861 3.615 -18.041 1.00 76.62 90 LEU A N 1
ATOM 730 C CA . LEU A 1 90 ? 1.841 4.554 -17.483 1.00 76.62 90 LEU A CA 1
ATOM 731 C C . LEU A 1 90 ? 3.198 4.376 -18.171 1.00 76.62 90 LEU A C 1
ATOM 733 O O . LEU A 1 90 ? 3.778 5.362 -18.622 1.00 76.62 90 LEU A O 1
ATOM 737 N N . LEU A 1 91 ? 3.673 3.133 -18.338 1.00 76.19 91 LEU A N 1
ATOM 738 C CA . LEU A 1 91 ? 4.931 2.879 -19.053 1.00 76.19 91 LEU A CA 1
ATOM 739 C C . LEU A 1 91 ? 4.853 3.329 -20.520 1.00 76.19 91 LEU A C 1
ATOM 741 O O . LEU A 1 91 ? 5.801 3.936 -21.010 1.00 76.19 91 LEU A O 1
ATOM 745 N N . ARG A 1 92 ? 3.715 3.129 -21.198 1.00 75.31 92 ARG A N 1
ATOM 746 C CA . ARG A 1 92 ? 3.495 3.673 -22.552 1.00 75.31 92 ARG A CA 1
ATOM 747 C C . ARG A 1 92 ? 3.598 5.203 -22.583 1.00 75.31 92 ARG A C 1
ATOM 749 O O . ARG A 1 92 ? 4.284 5.735 -23.451 1.00 75.31 92 ARG A O 1
ATOM 756 N N . SER A 1 93 ? 2.987 5.908 -21.628 1.00 70.38 93 SER A N 1
ATOM 757 C CA . SER A 1 93 ? 3.110 7.370 -21.505 1.00 70.38 93 SER A CA 1
ATOM 758 C C . SER A 1 93 ? 4.559 7.812 -21.281 1.00 70.38 93 SER A C 1
ATOM 760 O O . SER A 1 93 ? 5.009 8.761 -21.922 1.00 70.38 93 SER A O 1
ATOM 762 N N . TYR A 1 94 ? 5.325 7.088 -20.456 1.00 69.12 94 TYR A N 1
ATOM 763 C CA . TYR A 1 94 ? 6.764 7.315 -20.298 1.00 69.12 94 TYR A CA 1
ATOM 764 C C . TYR A 1 94 ? 7.546 7.107 -21.602 1.00 69.12 94 TYR A C 1
ATOM 766 O O . TYR A 1 94 ? 8.355 7.958 -21.965 1.00 69.12 94 TYR A O 1
ATOM 774 N N . THR A 1 95 ? 7.311 6.012 -22.329 1.00 70.44 95 THR A N 1
ATOM 775 C CA . THR A 1 95 ? 7.993 5.732 -23.604 1.00 70.44 95 THR A CA 1
ATOM 776 C C . THR A 1 95 ? 7.654 6.774 -24.674 1.00 70.44 95 THR A C 1
ATOM 778 O O . THR A 1 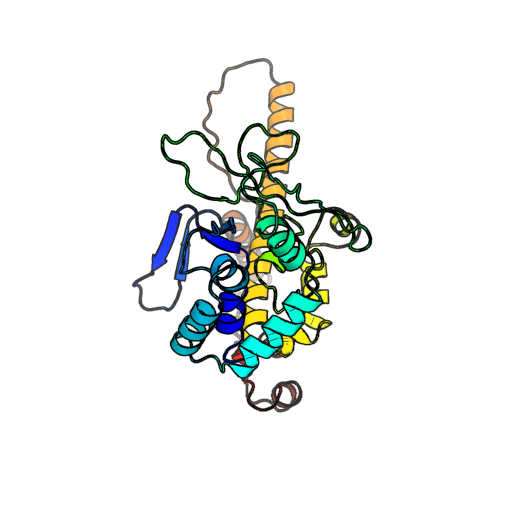95 ? 8.549 7.265 -25.358 1.00 70.44 95 THR A O 1
ATOM 781 N N . ASN A 1 96 ? 6.393 7.198 -24.773 1.00 69.12 96 ASN A N 1
ATOM 782 C CA . ASN A 1 96 ? 5.996 8.292 -25.662 1.00 69.12 96 ASN A CA 1
ATOM 783 C C . ASN A 1 96 ? 6.709 9.605 -25.280 1.00 69.12 96 ASN A C 1
ATOM 785 O O . ASN A 1 96 ? 7.207 10.320 -26.149 1.00 69.12 96 ASN A O 1
ATOM 789 N N . PHE A 1 97 ? 6.825 9.895 -23.979 1.00 64.06 97 PHE A N 1
ATOM 790 C CA . PHE A 1 97 ? 7.523 11.076 -23.467 1.00 64.06 97 PHE A CA 1
ATOM 791 C C . PHE A 1 97 ? 9.037 11.070 -23.755 1.00 64.06 97 PHE A C 1
ATOM 793 O O . PHE A 1 97 ? 9.617 12.130 -24.018 1.00 64.06 97 PHE A O 1
ATOM 800 N N . THR A 1 98 ? 9.701 9.908 -23.764 1.00 62.31 98 THR A N 1
ATOM 801 C CA . THR A 1 98 ? 11.115 9.829 -24.173 1.00 62.31 98 THR A CA 1
ATOM 802 C C . THR A 1 98 ? 11.295 9.950 -25.688 1.00 62.31 98 THR A C 1
ATOM 804 O O . THR A 1 98 ? 12.265 10.572 -26.119 1.00 62.31 98 THR A O 1
ATOM 807 N N . MET A 1 99 ? 10.341 9.467 -26.493 1.00 64.50 99 MET A N 1
ATOM 808 C CA . MET A 1 99 ? 10.393 9.512 -27.963 1.00 64.50 99 MET A CA 1
ATOM 809 C C . MET A 1 99 ? 10.263 10.914 -28.591 1.00 64.50 99 MET A C 1
ATOM 811 O O . MET A 1 99 ? 10.646 11.082 -29.749 1.00 64.50 99 MET A O 1
ATOM 815 N N . PHE A 1 100 ? 9.769 11.937 -27.879 1.00 60.34 100 PHE A N 1
ATOM 816 C CA . PHE A 1 100 ? 9.719 13.301 -28.434 1.00 60.34 100 PHE A CA 1
ATOM 817 C C . PHE A 1 100 ? 11.117 13.840 -28.778 1.00 60.34 100 PHE A C 1
ATOM 819 O O . PHE A 1 100 ? 12.052 13.742 -27.979 1.00 60.34 100 PHE A O 1
ATOM 826 N N . HIS A 1 101 ? 11.245 14.481 -29.944 1.00 51.78 101 HIS A N 1
ATOM 827 C CA . HIS A 1 101 ? 12.506 15.031 -30.454 1.00 51.78 101 HIS A CA 1
ATOM 828 C C . HIS A 1 101 ? 13.108 16.095 -29.506 1.00 51.78 101 HIS A C 1
ATOM 830 O O . HIS A 1 101 ? 12.352 16.886 -28.936 1.00 51.78 101 HIS A O 1
ATOM 836 N N . PRO A 1 102 ? 14.445 16.212 -29.370 1.00 54.72 102 PRO A N 1
ATOM 837 C CA . PRO A 1 102 ? 15.100 17.251 -28.556 1.00 54.72 102 PRO A CA 1
ATOM 838 C C . PRO A 1 102 ? 14.908 18.702 -29.050 1.00 54.72 102 PRO A C 1
ATOM 840 O O . PRO A 1 102 ? 15.485 19.614 -28.473 1.00 54.72 102 PRO A O 1
ATOM 843 N N . ALA A 1 103 ? 14.098 18.929 -30.091 1.00 49.31 103 ALA A N 1
ATOM 844 C CA . ALA A 1 103 ? 13.661 20.264 -30.520 1.00 49.31 103 ALA A CA 1
ATOM 845 C C . ALA A 1 103 ? 12.352 20.722 -29.839 1.00 49.31 103 ALA A C 1
ATOM 847 O O . ALA A 1 103 ? 11.923 21.853 -30.036 1.00 49.31 103 ALA A O 1
ATOM 848 N N . VAL A 1 104 ? 11.701 19.850 -29.060 1.00 50.50 104 VAL A N 1
ATOM 849 C CA . VAL A 1 104 ? 10.557 20.214 -28.216 1.00 50.50 104 VAL A CA 1
ATOM 850 C C . VAL A 1 104 ? 11.102 20.681 -26.867 1.00 50.50 104 VAL A C 1
ATOM 852 O O . VAL A 1 104 ? 11.472 19.852 -26.034 1.00 50.50 104 VAL A O 1
ATOM 855 N N . GLU A 1 105 ? 11.167 21.999 -26.662 1.00 44.72 105 GLU A N 1
ATOM 856 C CA . GLU A 1 105 ? 11.683 22.616 -25.425 1.00 44.72 105 GLU A CA 1
ATOM 857 C C . GLU A 1 105 ? 10.866 22.206 -24.190 1.00 44.72 105 GLU A C 1
ATOM 859 O O . GLU A 1 105 ? 11.417 21.978 -23.111 1.00 44.72 105 GLU A O 1
ATOM 864 N N . HIS A 1 106 ? 9.546 22.070 -24.353 1.00 48.88 106 HIS A N 1
ATOM 865 C CA . HIS A 1 106 ? 8.614 21.736 -23.281 1.00 48.88 106 HIS A CA 1
ATOM 866 C C . HIS A 1 106 ? 7.679 20.600 -23.706 1.00 48.88 106 HIS A C 1
ATOM 868 O O . HIS A 1 106 ? 6.743 20.794 -24.479 1.00 48.88 106 HIS A O 1
ATOM 874 N N . ALA A 1 107 ? 7.926 19.408 -23.164 1.00 46.84 107 ALA A N 1
ATOM 875 C CA . ALA A 1 107 ? 6.966 18.310 -23.133 1.00 46.84 107 ALA A CA 1
ATOM 876 C C . ALA A 1 107 ? 6.450 18.152 -21.693 1.00 46.84 107 ALA A C 1
ATOM 878 O O . ALA A 1 107 ? 7.213 18.304 -20.739 1.00 46.84 107 ALA A O 1
ATOM 879 N N . TYR A 1 108 ? 5.164 17.847 -21.546 1.00 48.22 108 TYR A N 1
ATOM 880 C CA . TYR A 1 108 ? 4.464 17.637 -20.273 1.00 48.22 108 TYR A CA 1
ATOM 881 C C . TYR A 1 108 ? 3.447 16.501 -20.446 1.00 48.22 108 TYR A C 1
ATOM 883 O O . TYR A 1 108 ? 3.365 15.926 -21.535 1.00 48.22 108 TYR A O 1
ATOM 891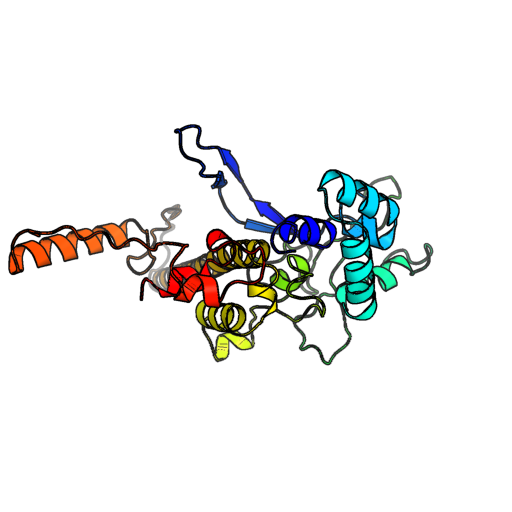 N N . ILE A 1 109 ? 2.678 16.161 -19.396 1.00 51.31 109 ILE A N 1
ATOM 892 C CA . ILE A 1 109 ? 1.768 15.014 -19.493 1.00 51.31 109 ILE A CA 1
ATOM 893 C C . ILE A 1 109 ? 0.452 15.005 -18.650 1.00 51.31 109 ILE A C 1
ATOM 895 O O . ILE A 1 109 ? -0.044 13.920 -18.515 1.00 51.31 109 ILE A O 1
ATOM 899 N N . GLU A 1 110 ? -0.145 16.043 -18.032 1.00 48.88 110 GLU A N 1
ATOM 900 C CA . GLU A 1 110 ? -1.397 16.003 -17.165 1.00 48.88 110 GLU A CA 1
ATOM 901 C C . GLU A 1 110 ? -1.921 14.621 -16.595 1.00 48.88 110 GLU A C 1
ATOM 903 O O . GLU A 1 110 ? -2.575 13.859 -17.299 1.00 48.88 110 GLU A O 1
ATOM 908 N N . LEU A 1 111 ? -1.696 14.271 -15.311 1.00 52.06 111 LEU A N 1
ATOM 909 C CA . LEU A 1 111 ? -2.198 13.023 -14.678 1.00 52.06 111 LEU A CA 1
ATOM 910 C C . LEU A 1 111 ? -3.711 13.153 -14.466 1.00 52.06 111 LEU A C 1
ATOM 912 O O . LEU A 1 111 ? -4.143 14.021 -13.708 1.00 52.06 111 LEU A O 1
ATOM 916 N N . THR A 1 112 ? -4.509 12.270 -15.065 1.00 48.72 112 THR A N 1
ATOM 917 C CA . THR A 1 112 ? -5.973 12.304 -14.925 1.00 48.72 112 THR A CA 1
ATOM 918 C C . THR A 1 112 ? -6.489 11.218 -13.972 1.00 48.72 112 THR A C 1
ATOM 920 O O . THR A 1 112 ? -6.063 10.066 -14.010 1.00 48.72 112 THR A O 1
ATOM 923 N N . ASP A 1 113 ? -7.484 11.560 -13.148 1.00 49.28 113 ASP A N 1
ATOM 924 C CA . ASP A 1 113 ? -8.235 10.613 -12.296 1.00 49.28 113 ASP A CA 1
ATOM 925 C C . ASP A 1 113 ? -9.310 9.822 -13.089 1.00 49.28 113 ASP A C 1
ATOM 927 O O . ASP A 1 113 ? -10.312 9.346 -12.541 1.00 49.28 113 ASP A O 1
ATOM 931 N N . ALA A 1 114 ? -9.149 9.719 -14.412 1.00 43.81 114 ALA A N 1
ATOM 932 C CA . ALA A 1 114 ? -10.160 9.191 -15.321 1.00 43.81 114 ALA A CA 1
ATOM 933 C C . ALA A 1 114 ? -10.291 7.656 -15.257 1.00 43.81 114 ALA A C 1
ATOM 935 O O . ALA A 1 114 ? -9.368 6.919 -14.912 1.00 43.81 114 ALA A O 1
ATOM 936 N N . ALA A 1 115 ? -11.479 7.156 -15.609 1.00 41.03 115 ALA A N 1
ATOM 937 C CA . ALA A 1 115 ? -11.738 5.722 -15.720 1.00 41.03 115 ALA A CA 1
ATOM 938 C C . ALA A 1 115 ? -11.005 5.116 -16.943 1.00 41.03 115 ALA A C 1
ATOM 940 O O . ALA A 1 115 ? -10.847 5.812 -17.949 1.00 41.03 115 ALA A O 1
ATOM 941 N N . PRO A 1 116 ? -10.620 3.820 -16.918 1.00 38.88 116 PRO A N 1
ATOM 942 C CA . PRO A 1 116 ? -9.660 3.210 -17.857 1.00 38.88 116 PRO A CA 1
ATOM 943 C C . PRO A 1 116 ? -10.187 2.954 -19.290 1.00 38.88 116 PRO A C 1
ATOM 945 O O . PRO A 1 116 ? -9.755 2.018 -19.956 1.00 38.88 116 PRO A O 1
ATOM 948 N N . ALA A 1 117 ? -11.131 3.769 -19.764 1.00 38.78 117 ALA A N 1
ATOM 949 C CA . ALA A 1 117 ? -11.632 3.787 -21.139 1.00 38.78 117 ALA A CA 1
ATOM 950 C C . ALA A 1 117 ? -11.152 5.016 -21.942 1.00 38.78 117 ALA A C 1
ATOM 952 O O . ALA A 1 117 ? -11.220 4.993 -23.168 1.00 38.78 117 ALA A O 1
ATOM 953 N N . ALA A 1 118 ? -10.659 6.070 -21.276 1.00 36.62 118 ALA A N 1
ATOM 954 C CA . ALA A 1 118 ? -10.032 7.226 -21.919 1.00 36.62 118 ALA A CA 1
ATOM 955 C C . ALA A 1 118 ? -8.501 7.105 -21.837 1.00 36.62 118 ALA A C 1
ATOM 957 O O . ALA A 1 118 ? -7.950 6.903 -20.757 1.00 36.62 118 ALA A O 1
ATOM 958 N N . SER A 1 119 ? -7.811 7.210 -22.975 1.00 37.25 119 SER A N 1
ATOM 959 C CA . SER A 1 119 ? -6.363 6.975 -23.089 1.00 37.25 119 SER A CA 1
ATOM 960 C C . SER A 1 119 ? -5.528 8.260 -22.936 1.00 37.25 119 SER A C 1
ATOM 962 O O . SER A 1 119 ? -4.623 8.497 -23.732 1.00 37.25 119 SER A O 1
ATOM 964 N N . GLU A 1 120 ? -5.806 9.078 -21.917 1.00 38.66 120 GLU A N 1
ATOM 965 C CA . GLU A 1 120 ? -5.126 10.362 -21.661 1.00 38.66 120 GLU A CA 1
ATOM 966 C C . GLU A 1 120 ? -5.137 10.717 -20.151 1.00 38.66 120 GLU A C 1
ATOM 968 O O . GLU A 1 120 ? -6.206 10.684 -19.545 1.00 38.66 120 GLU A O 1
ATOM 973 N N . ILE A 1 121 ? -4.044 11.122 -19.476 1.00 40.41 121 ILE A N 1
ATOM 974 C CA . ILE A 1 121 ? -2.592 11.087 -19.788 1.00 40.41 121 ILE A CA 1
ATOM 975 C C . ILE A 1 121 ? -1.812 11.094 -18.400 1.00 40.41 121 ILE A C 1
ATOM 977 O O . ILE A 1 121 ? -2.432 10.669 -17.421 1.00 40.41 121 ILE A O 1
ATOM 981 N N . ALA A 1 122 ? -0.498 11.392 -18.229 1.00 43.75 122 ALA A N 1
ATOM 982 C CA . ALA A 1 122 ? 0.274 11.166 -16.953 1.00 43.75 122 ALA A CA 1
ATOM 983 C C . ALA A 1 122 ? 1.336 12.193 -16.335 1.00 43.75 122 ALA A C 1
ATOM 985 O O . ALA A 1 122 ? 2.432 11.765 -15.981 1.00 43.75 122 ALA A O 1
ATOM 986 N N . ALA A 1 123 ? 1.059 13.500 -16.096 1.00 45.03 123 ALA A N 1
ATOM 987 C CA . ALA A 1 123 ? 1.583 14.378 -14.990 1.00 45.03 123 ALA A CA 1
ATOM 988 C C . ALA A 1 123 ? 3.076 14.504 -14.688 1.00 45.03 123 ALA A C 1
ATOM 990 O O . ALA A 1 123 ? 3.398 14.441 -13.505 1.00 45.03 123 ALA A O 1
ATOM 991 N N . LEU A 1 124 ? 3.961 14.817 -15.647 1.00 45.47 124 LEU A N 1
ATOM 992 C CA . LEU A 1 124 ? 5.373 15.101 -15.332 1.00 45.47 124 LEU A CA 1
ATOM 993 C C . LEU A 1 124 ? 5.942 16.319 -16.111 1.00 45.47 124 LEU A C 1
ATOM 995 O O . LEU A 1 124 ? 5.881 16.350 -17.337 1.00 45.47 124 LEU A O 1
ATOM 999 N N . TYR A 1 125 ? 6.480 17.320 -15.393 1.00 40.41 125 TYR A N 1
ATOM 1000 C CA . TYR A 1 125 ? 7.094 18.573 -15.901 1.00 40.41 125 TYR A CA 1
ATOM 1001 C C . TYR A 1 125 ? 8.594 18.707 -15.535 1.00 40.41 125 TYR A C 1
ATOM 1003 O O . TYR A 1 125 ? 9.074 18.004 -14.646 1.00 40.41 125 TYR A O 1
ATOM 1011 N N . HIS A 1 126 ? 9.318 19.650 -16.161 1.00 38.09 126 HIS A N 1
ATOM 1012 C CA . HIS A 1 126 ? 10.712 20.038 -15.865 1.00 38.09 126 HIS A CA 1
ATOM 1013 C C . HIS A 1 126 ? 10.830 21.568 -15.691 1.00 38.09 126 HIS A C 1
ATOM 1015 O O . HIS A 1 126 ? 10.546 22.319 -16.621 1.00 38.09 126 HIS A O 1
ATOM 1021 N N . ILE A 1 127 ? 11.294 22.044 -14.525 1.00 36.03 127 ILE A N 1
ATOM 1022 C CA . ILE A 1 127 ? 11.516 23.481 -14.271 1.00 36.03 127 ILE A CA 1
ATOM 1023 C C . ILE A 1 127 ? 12.906 23.890 -14.779 1.00 36.03 127 ILE A C 1
ATOM 1025 O O . ILE A 1 127 ? 13.899 23.839 -14.050 1.00 36.03 127 ILE A O 1
ATOM 1029 N N . GLY A 1 128 ? 12.967 24.333 -16.032 1.00 32.97 128 GLY A N 1
ATOM 1030 C CA . GLY A 1 128 ? 14.184 24.868 -16.638 1.00 32.97 128 GLY A CA 1
ATOM 1031 C C . GLY A 1 128 ? 14.490 26.294 -16.177 1.00 32.97 128 GLY A C 1
ATOM 1032 O O . GLY A 1 128 ? 14.123 27.246 -16.857 1.00 32.97 128 GLY A O 1
ATOM 1033 N N . ASN A 1 129 ? 15.186 26.458 -15.047 1.00 35.44 129 ASN A N 1
ATOM 1034 C CA . ASN A 1 129 ? 15.914 27.705 -14.762 1.00 35.44 129 ASN A CA 1
ATOM 1035 C C . ASN A 1 129 ? 17.178 27.482 -13.906 1.00 35.44 129 ASN A C 1
ATOM 1037 O O . ASN A 1 129 ? 17.400 28.111 -12.873 1.00 35.44 129 ASN A O 1
ATOM 1041 N N . ALA A 1 130 ? 18.018 26.549 -14.360 1.00 33.78 130 ALA A N 1
ATOM 1042 C CA . ALA A 1 130 ? 19.403 26.391 -13.921 1.00 33.78 130 ALA A CA 1
ATOM 1043 C C . ALA A 1 130 ? 20.338 26.673 -15.116 1.00 33.78 130 ALA A C 1
ATOM 1045 O O . ALA A 1 130 ? 19.992 26.317 -16.242 1.00 33.78 130 ALA A O 1
ATOM 1046 N N . PRO A 1 131 ? 21.532 27.268 -14.924 1.00 36.22 131 PRO A N 1
ATOM 1047 C CA . PRO A 1 131 ? 22.376 27.761 -16.023 1.00 36.22 131 PRO A CA 1
ATOM 1048 C C . PRO A 1 131 ? 23.160 26.659 -16.774 1.00 36.22 131 PRO A C 1
ATOM 1050 O O . PRO A 1 131 ? 24.283 26.890 -17.225 1.00 36.22 131 PRO A O 1
ATOM 1053 N N . ARG A 1 132 ? 22.608 25.441 -16.884 1.00 35.75 132 ARG A N 1
ATOM 1054 C CA . ARG A 1 132 ? 23.150 24.312 -17.663 1.00 35.75 132 ARG A CA 1
ATOM 1055 C C . ARG A 1 132 ? 22.003 23.463 -18.241 1.00 35.75 132 ARG A C 1
ATOM 1057 O O . ARG A 1 132 ? 21.083 23.142 -17.489 1.00 35.75 132 ARG A O 1
ATOM 1064 N N . PRO A 1 133 ? 22.050 23.065 -19.526 1.00 41.09 133 PRO A N 1
ATOM 1065 C CA . PRO A 1 133 ? 20.964 22.332 -20.179 1.00 41.09 133 PRO A CA 1
ATOM 1066 C C . PRO A 1 133 ? 20.984 20.836 -19.814 1.00 41.09 133 PRO A C 1
ATOM 1068 O O . PRO A 1 133 ? 21.569 20.023 -20.527 1.00 41.09 133 PRO A O 1
ATOM 1071 N N . ASN A 1 134 ? 20.326 20.467 -18.712 1.00 32.88 134 ASN A N 1
ATOM 1072 C CA . ASN A 1 134 ? 20.237 19.083 -18.238 1.00 32.88 134 ASN A CA 1
ATOM 1073 C C . ASN A 1 134 ? 18.789 18.556 -18.243 1.00 32.88 134 ASN A C 1
ATOM 1075 O O . ASN A 1 134 ? 18.044 18.837 -17.314 1.00 32.88 134 ASN A O 1
ATOM 1079 N N . ALA A 1 135 ? 18.489 17.741 -19.265 1.00 40.88 135 ALA A N 1
ATOM 1080 C CA . ALA A 1 135 ? 17.563 16.594 -19.294 1.00 40.88 135 ALA A CA 1
ATOM 1081 C C . ALA A 1 135 ? 16.096 16.730 -18.796 1.00 40.88 135 ALA A C 1
ATOM 1083 O O . ALA A 1 135 ? 15.652 17.702 -18.196 1.00 40.88 135 ALA A O 1
AT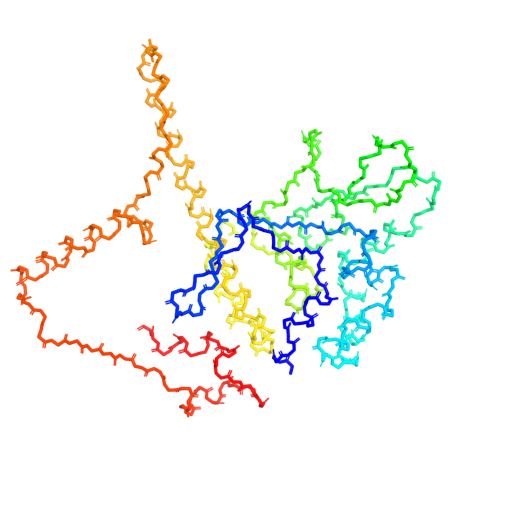OM 1084 N N . ARG A 1 136 ? 15.277 15.724 -19.147 1.00 44.16 136 ARG A N 1
ATOM 1085 C CA . ARG A 1 136 ? 13.840 15.688 -18.829 1.00 44.16 136 ARG A CA 1
ATOM 1086 C C . ARG A 1 136 ? 13.629 15.198 -17.393 1.00 44.16 136 ARG A C 1
ATOM 1088 O O . ARG A 1 136 ? 13.797 14.011 -17.102 1.00 44.16 136 ARG A O 1
ATOM 1095 N N . GLN A 1 137 ? 13.235 16.126 -16.524 1.00 38.53 137 GLN A N 1
ATOM 1096 C CA . GLN A 1 137 ? 12.825 15.865 -15.139 1.00 38.53 137 GLN A CA 1
ATOM 1097 C C . GLN A 1 137 ? 11.314 15.658 -15.038 1.00 38.53 137 GLN A C 1
ATOM 1099 O O . GLN A 1 137 ? 10.596 15.827 -16.020 1.00 38.53 137 GLN A O 1
ATOM 1104 N N . LEU A 1 138 ? 10.859 15.213 -13.862 1.00 44.59 138 LEU A N 1
ATOM 1105 C CA . LEU A 1 138 ? 9.534 14.633 -13.679 1.00 44.59 138 LEU A CA 1
ATOM 1106 C C . LEU A 1 138 ? 8.847 15.168 -12.405 1.00 44.59 138 LEU A C 1
ATOM 1108 O O . LEU A 1 138 ? 9.024 14.618 -11.316 1.00 44.59 138 LEU A O 1
ATOM 1112 N N . PHE A 1 139 ? 8.063 16.241 -12.546 1.00 46.81 139 PHE A N 1
ATOM 1113 C CA . PHE A 1 139 ? 7.281 16.872 -11.469 1.00 46.81 139 PHE A CA 1
ATOM 1114 C C . PHE A 1 139 ? 5.766 16.792 -11.706 1.00 46.81 139 PHE A C 1
ATOM 1116 O O . PHE A 1 139 ? 5.300 17.170 -12.777 1.00 46.81 139 PHE A O 1
ATOM 1123 N N . VAL A 1 140 ? 5.003 16.372 -10.692 1.00 50.09 140 VAL A N 1
ATOM 1124 C CA . VAL A 1 140 ? 3.529 16.401 -10.716 1.00 50.09 140 VAL A CA 1
ATOM 1125 C C . VAL A 1 140 ? 3.035 17.814 -10.393 1.00 50.09 140 VAL A C 1
ATOM 1127 O O . VAL A 1 140 ? 3.563 18.474 -9.499 1.00 50.09 140 VAL A O 1
ATOM 1130 N N . GLN A 1 141 ? 2.037 18.283 -11.136 1.00 43.06 141 GLN A N 1
ATOM 1131 C CA . GLN A 1 141 ? 1.398 19.589 -10.979 1.00 43.06 141 GLN A CA 1
ATOM 1132 C C . GLN A 1 141 ? -0.011 19.494 -11.578 1.00 43.06 141 GLN A C 1
ATOM 1134 O O . GLN A 1 141 ? -0.183 18.818 -12.591 1.00 43.06 141 GLN A O 1
ATOM 1139 N N . ARG A 1 142 ? -1.010 20.128 -10.954 1.00 42.91 142 ARG A N 1
ATOM 1140 C CA . ARG A 1 142 ? -2.382 20.223 -11.491 1.00 42.91 142 ARG A CA 1
ATOM 1141 C C . ARG A 1 142 ? -2.542 21.564 -12.202 1.00 42.91 142 ARG A C 1
ATOM 1143 O O . ARG A 1 142 ? -1.965 22.549 -11.745 1.00 42.91 142 ARG A O 1
ATOM 1150 N N . ALA A 1 143 ? -3.392 21.642 -13.224 1.00 38.00 143 ALA A N 1
ATOM 1151 C CA . ALA A 1 143 ? -3.608 22.850 -14.041 1.00 38.00 143 ALA A CA 1
ATOM 1152 C C . ALA A 1 143 ? -3.968 24.163 -13.294 1.00 38.00 143 ALA A C 1
ATOM 1154 O O . ALA A 1 143 ? -3.916 25.231 -13.897 1.00 38.00 143 ALA A O 1
ATOM 1155 N N . ALA A 1 144 ? -4.339 24.107 -12.008 1.00 40.41 144 ALA A N 1
ATOM 1156 C CA . ALA A 1 144 ? -4.642 25.278 -11.174 1.00 40.41 144 ALA A CA 1
ATOM 1157 C C . ALA A 1 144 ? -3.507 25.691 -10.208 1.00 40.41 144 ALA A C 1
ATOM 1159 O O . ALA A 1 144 ? -3.584 26.764 -9.611 1.00 40.41 144 ALA A O 1
ATOM 1160 N N . ASP A 1 145 ? -2.471 24.863 -10.028 1.00 38.38 145 ASP A N 1
ATOM 1161 C CA . ASP A 1 145 ? -1.374 25.118 -9.086 1.00 38.38 145 ASP A CA 1
ATOM 1162 C C . ASP A 1 145 ? -0.179 25.777 -9.800 1.00 38.38 145 ASP A C 1
ATOM 1164 O O . ASP A 1 145 ? 0.210 25.358 -10.889 1.00 38.38 145 ASP A O 1
ATOM 1168 N N . THR A 1 146 ? 0.481 26.754 -9.170 1.00 41.72 146 THR A N 1
ATOM 1169 C CA . THR A 1 146 ? 1.698 27.411 -9.704 1.00 41.72 146 THR A CA 1
ATOM 1170 C C . THR A 1 146 ? 3.017 26.779 -9.239 1.00 41.72 146 THR A C 1
ATOM 1172 O O . THR A 1 146 ? 4.088 27.234 -9.638 1.00 41.72 146 THR A O 1
ATOM 1175 N N . THR A 1 147 ? 2.969 25.738 -8.403 1.00 41.50 147 THR A N 1
ATOM 1176 C CA . THR A 1 147 ? 4.150 25.036 -7.870 1.00 41.50 147 THR A CA 1
ATOM 1177 C C . THR A 1 147 ? 4.004 23.515 -8.011 1.00 41.50 147 THR A C 1
ATOM 1179 O O . THR A 1 147 ? 2.878 23.015 -8.045 1.00 41.50 147 THR A O 1
ATOM 1182 N N . PRO A 1 148 ? 5.115 22.753 -8.108 1.00 46.31 148 PRO A N 1
ATOM 1183 C CA . PRO A 1 148 ? 5.058 21.297 -8.223 1.00 46.31 148 PRO A CA 1
ATOM 1184 C C . PRO A 1 148 ? 4.519 20.672 -6.929 1.00 46.31 148 PRO A C 1
ATOM 1186 O O . PRO A 1 148 ? 5.094 20.839 -5.849 1.00 46.31 148 PRO A O 1
ATOM 1189 N N . THR A 1 149 ? 3.420 19.931 -7.035 1.00 48.22 149 THR A N 1
ATOM 1190 C CA . THR A 1 149 ? 2.700 19.356 -5.898 1.00 48.22 149 THR A CA 1
ATOM 1191 C C . THR A 1 149 ? 3.110 17.905 -5.635 1.00 48.22 149 THR A C 1
ATOM 1193 O O . THR A 1 149 ? 3.307 17.095 -6.541 1.00 48.22 149 THR A O 1
ATOM 1196 N N . LYS A 1 150 ? 3.257 17.550 -4.351 1.00 54.00 150 LYS A N 1
ATOM 1197 C CA . LYS A 1 150 ? 3.461 16.153 -3.932 1.00 54.00 150 LYS A CA 1
ATOM 1198 C C . LYS A 1 150 ? 2.207 15.350 -4.284 1.00 54.00 150 LYS A C 1
ATOM 1200 O O . LYS A 1 150 ? 1.107 15.822 -4.008 1.00 54.00 150 LYS A O 1
ATOM 1205 N N . VAL A 1 151 ? 2.363 14.130 -4.806 1.00 57.84 151 VAL A N 1
ATOM 1206 C CA . VAL A 1 151 ? 1.230 13.204 -4.980 1.00 57.84 151 VAL A CA 1
ATOM 1207 C C . VAL A 1 151 ? 0.625 12.934 -3.595 1.00 57.84 151 VAL A C 1
ATOM 1209 O O . VAL A 1 151 ? 1.343 12.424 -2.728 1.00 57.84 151 VAL A O 1
ATOM 1212 N N . PRO A 1 152 ? -0.653 13.281 -3.341 1.00 62.81 152 PRO A N 1
ATOM 1213 C CA . PRO A 1 152 ? -1.271 13.032 -2.045 1.00 62.81 152 PRO A CA 1
ATOM 1214 C C . PRO A 1 152 ? -1.317 11.535 -1.747 1.00 62.81 152 PRO A C 1
ATOM 1216 O O . PRO A 1 152 ? -1.563 10.729 -2.645 1.00 62.81 152 PRO A O 1
ATOM 1219 N N . ILE A 1 153 ? -1.166 11.149 -0.479 1.00 67.25 153 ILE A N 1
ATOM 1220 C CA . ILE A 1 153 ? -1.226 9.731 -0.099 1.00 67.25 153 ILE A CA 1
ATOM 1221 C C . ILE A 1 153 ? -2.576 9.091 -0.476 1.00 67.25 153 ILE A C 1
ATOM 1223 O O . ILE A 1 153 ? -2.640 7.899 -0.740 1.00 67.25 153 ILE A O 1
ATOM 1227 N N . LEU A 1 154 ? -3.658 9.870 -0.596 1.00 74.75 154 LEU A N 1
ATOM 1228 C CA . LEU A 1 154 ? -4.995 9.401 -0.992 1.00 74.75 154 LEU A CA 1
ATOM 1229 C C . LEU A 1 154 ? -5.282 9.491 -2.509 1.00 74.75 154 LEU A C 1
ATOM 1231 O O . LEU A 1 154 ? -6.443 9.414 -2.908 1.00 74.75 154 LEU A O 1
ATOM 1235 N N . HIS A 1 155 ? -4.256 9.661 -3.352 1.00 76.88 155 HIS A N 1
ATOM 1236 C CA . HIS A 1 155 ? -4.410 9.717 -4.812 1.00 76.88 155 HIS A CA 1
ATOM 1237 C C . HIS A 1 155 ? -4.749 8.330 -5.412 1.00 76.88 155 HIS A C 1
ATOM 1239 O O . HIS A 1 155 ? -4.139 7.338 -5.000 1.00 76.88 155 HIS A O 1
ATOM 1245 N N . PRO A 1 156 ? -5.635 8.219 -6.424 1.00 80.50 156 PRO A N 1
ATOM 1246 C CA . PRO A 1 156 ? -5.999 6.929 -7.028 1.00 80.50 156 PRO A CA 1
ATOM 1247 C C . PRO A 1 156 ? -4.847 6.230 -7.747 1.00 80.50 156 PRO A C 1
ATOM 1249 O O . PRO A 1 156 ? -4.778 5.006 -7.775 1.00 80.50 156 PRO A O 1
ATOM 1252 N N . LEU A 1 157 ? -3.911 6.986 -8.319 1.00 78.88 157 LEU A N 1
ATOM 1253 C CA . LEU A 1 157 ? -2.745 6.403 -8.995 1.00 78.88 157 LEU A CA 1
ATOM 1254 C C . LEU A 1 157 ? -1.613 5.978 -8.034 1.00 78.88 157 LEU A C 1
ATOM 1256 O O . LEU A 1 157 ? -0.597 5.464 -8.486 1.00 78.88 157 LEU A O 1
ATOM 1260 N N . TYR A 1 158 ? -1.793 6.111 -6.716 1.00 80.94 158 TYR A N 1
ATOM 1261 C CA . TYR A 1 158 ? -0.812 5.694 -5.706 1.00 80.94 158 TYR A CA 1
ATOM 1262 C C . TYR A 1 158 ? -0.456 4.200 -5.811 1.00 80.94 158 TYR A C 1
ATOM 1264 O O . TYR A 1 158 ? 0.718 3.863 -5.974 1.00 80.94 158 TYR A O 1
ATOM 1272 N N . GLU A 1 159 ? -1.449 3.298 -5.767 1.00 86.94 159 GLU A N 1
ATOM 1273 C CA . GLU A 1 159 ? -1.186 1.858 -5.877 1.00 86.94 159 GLU A CA 1
ATOM 1274 C C . GLU A 1 159 ? -0.512 1.450 -7.203 1.00 86.94 159 GLU A C 1
ATOM 1276 O O . GLU A 1 159 ? 0.489 0.737 -7.134 1.00 86.94 159 GLU A O 1
ATOM 1281 N N . PRO A 1 160 ? -0.975 1.870 -8.402 1.00 86.88 160 PRO A N 1
ATOM 1282 C CA . PRO A 1 160 ? -0.325 1.476 -9.653 1.00 86.88 160 PRO A CA 1
ATOM 1283 C C . PRO A 1 160 ? 1.062 2.091 -9.893 1.00 86.88 160 PRO A C 1
ATOM 1285 O O . PRO A 1 160 ? 1.831 1.514 -10.661 1.00 86.88 160 PRO A O 1
ATOM 1288 N N . LEU A 1 161 ? 1.412 3.209 -9.246 1.00 81.38 161 LEU A N 1
ATOM 1289 C CA . LEU A 1 161 ? 2.769 3.771 -9.307 1.00 81.38 161 LEU A CA 1
ATOM 1290 C C . LEU A 1 161 ? 3.752 3.005 -8.404 1.00 81.38 161 LEU A C 1
ATOM 1292 O O . LEU A 1 161 ? 4.902 2.794 -8.794 1.00 81.38 161 LEU A O 1
ATOM 1296 N N . GLN A 1 162 ? 3.299 2.555 -7.231 1.00 85.38 162 GLN A N 1
ATOM 1297 C CA . GLN A 1 162 ? 4.140 1.876 -6.239 1.00 85.38 162 GLN A CA 1
ATOM 1298 C C . GLN A 1 162 ? 4.205 0.357 -6.424 1.00 85.38 162 GLN A C 1
ATOM 1300 O O . GLN A 1 162 ? 5.244 -0.249 -6.161 1.00 85.38 162 GLN A O 1
ATOM 1305 N N . TYR A 1 163 ? 3.120 -0.258 -6.900 1.00 91.00 163 TYR A N 1
ATOM 1306 C CA . TYR A 1 163 ? 2.953 -1.710 -6.981 1.00 91.00 163 TYR A CA 1
ATOM 1307 C C . TYR A 1 163 ? 2.623 -2.243 -8.392 1.00 91.00 163 TYR A C 1
ATOM 1309 O O . TYR A 1 163 ? 1.613 -2.941 -8.552 1.00 91.00 163 TYR A O 1
ATOM 1317 N N . PRO A 1 164 ? 3.439 -1.990 -9.442 1.00 89.50 164 PRO A N 1
ATOM 1318 C CA . PRO A 1 164 ? 3.123 -2.442 -10.801 1.00 89.50 164 PRO A CA 1
ATOM 1319 C C . PRO A 1 164 ? 2.909 -3.954 -10.957 1.00 89.50 164 PRO A C 1
ATOM 1321 O O . PRO A 1 164 ? 2.171 -4.353 -11.851 1.00 89.50 164 PRO A O 1
ATOM 1324 N N . LEU A 1 165 ? 3.465 -4.810 -10.087 1.00 92.19 165 LEU A N 1
ATOM 1325 C CA . LEU A 1 165 ? 3.195 -6.259 -10.148 1.00 92.19 165 LEU A CA 1
ATOM 1326 C C . LEU A 1 165 ? 1.769 -6.633 -9.705 1.00 92.19 165 LEU A C 1
ATOM 1328 O O . LEU A 1 165 ? 1.178 -7.589 -10.211 1.00 92.19 165 LEU A O 1
ATOM 1332 N N . LEU A 1 166 ? 1.208 -5.884 -8.753 1.00 92.44 166 LEU A N 1
ATOM 1333 C CA . LEU A 1 166 ? -0.173 -6.052 -8.287 1.00 92.44 166 LEU A CA 1
ATOM 1334 C C . LEU A 1 166 ? -1.160 -5.297 -9.202 1.00 92.44 166 LEU A C 1
ATOM 1336 O O . LEU A 1 166 ? -2.325 -5.684 -9.311 1.00 92.44 166 LEU A O 1
ATOM 1340 N N . PHE A 1 167 ? -0.682 -4.262 -9.902 1.00 91.38 167 PHE A N 1
ATOM 1341 C CA . PHE A 1 167 ? -1.458 -3.364 -10.763 1.00 91.38 167 PHE A CA 1
ATOM 1342 C C . PHE A 1 167 ? -0.849 -3.215 -12.188 1.00 91.38 167 PHE A C 1
ATOM 1344 O O . PHE A 1 167 ? -0.641 -2.090 -12.646 1.00 91.38 167 PHE A O 1
ATOM 1351 N N . PRO A 1 168 ? -0.592 -4.303 -12.948 1.00 89.06 168 PRO A N 1
ATOM 1352 C CA . PRO A 1 168 ? 0.147 -4.253 -14.220 1.00 89.06 168 PRO A CA 1
ATOM 1353 C C . PRO A 1 168 ? -0.551 -3.464 -15.334 1.00 89.06 168 PRO A C 1
ATOM 1355 O O . PRO A 1 168 ? 0.124 -2.878 -16.170 1.00 89.06 168 PRO A O 1
ATOM 1358 N N . HIS A 1 169 ? -1.884 -3.369 -15.318 1.00 87.25 169 HIS A N 1
ATOM 1359 C CA . HIS A 1 169 ? -2.661 -2.516 -16.235 1.00 87.25 169 HIS A CA 1
ATOM 1360 C C . HIS A 1 169 ? -2.815 -1.067 -15.729 1.00 87.25 169 HIS A C 1
ATOM 1362 O O . HIS A 1 169 ? -3.667 -0.333 -16.219 1.00 87.25 169 HIS A O 1
ATOM 1368 N N . ALA A 1 170 ? -2.062 -0.685 -14.692 1.00 84.44 170 ALA A N 1
ATOM 1369 C CA . ALA A 1 170 ? -2.164 0.576 -13.960 1.00 84.44 170 ALA A CA 1
ATOM 1370 C C . ALA A 1 170 ? -3.589 0.962 -13.502 1.00 84.44 170 ALA A C 1
ATOM 1372 O O . ALA A 1 170 ? -3.927 2.141 -13.437 1.00 84.44 170 ALA A O 1
ATOM 1373 N N . THR A 1 171 ? -4.444 -0.020 -13.179 1.00 85.44 171 THR A N 1
ATOM 1374 C CA . THR A 1 171 ? -5.834 0.252 -12.769 1.00 85.44 171 THR A CA 1
ATOM 1375 C C . THR A 1 171 ? -5.868 1.167 -11.549 1.00 85.44 171 THR A C 1
ATOM 1377 O O . THR A 1 171 ? -5.264 0.819 -10.532 1.00 85.44 171 THR A O 1
ATOM 1380 N N . CYS A 1 172 ? -6.619 2.267 -11.618 1.00 81.56 172 CYS A N 1
ATOM 1381 C CA . CYS A 1 172 ? -6.755 3.199 -10.504 1.00 81.56 172 CYS A CA 1
ATOM 1382 C C . CYS A 1 172 ? -7.162 2.489 -9.202 1.00 81.56 172 CYS A C 1
ATOM 1384 O O . CYS A 1 172 ? -8.020 1.600 -9.167 1.00 81.56 172 CYS A O 1
ATOM 1386 N N . GLY A 1 173 ? -6.485 2.895 -8.140 1.00 83.06 173 GLY A N 1
ATOM 1387 C CA . GLY A 1 173 ? -6.683 2.501 -6.764 1.00 83.06 173 GLY A CA 1
ATOM 1388 C C . GLY A 1 173 ? -7.790 3.282 -6.061 1.00 83.06 173 GLY A C 1
ATOM 1389 O O . GLY A 1 173 ? -8.731 3.761 -6.696 1.00 83.06 173 GLY A O 1
ATOM 1390 N N . TRP A 1 174 ? -7.701 3.391 -4.735 1.00 85.31 174 TRP A N 1
ATOM 1391 C CA . TRP A 1 174 ? -8.709 4.094 -3.930 1.00 85.31 174 TRP A CA 1
ATOM 1392 C C . TRP A 1 174 ? -8.902 5.554 -4.370 1.00 85.31 174 TRP A C 1
ATOM 1394 O O . TRP A 1 174 ? -7.941 6.309 -4.474 1.00 85.31 174 TRP A O 1
ATOM 1404 N N . GLY A 1 175 ? -10.152 5.971 -4.601 1.00 80.94 175 GLY A N 1
ATOM 1405 C CA . GLY A 1 175 ? -10.428 7.265 -5.224 1.00 80.94 175 GLY A CA 1
ATOM 1406 C C . GLY A 1 175 ? -11.853 7.783 -5.066 1.00 80.94 175 GLY A C 1
ATOM 1407 O O . GLY A 1 175 ? -12.769 7.066 -4.653 1.00 80.94 175 GLY A O 1
ATOM 1408 N N . SER A 1 176 ? -12.042 9.053 -5.431 1.00 71.12 176 SER A N 1
ATOM 1409 C CA . SER A 1 176 ? -13.240 9.863 -5.158 1.00 71.12 176 SER A CA 1
ATOM 1410 C C . SER A 1 176 ? -14.567 9.258 -5.629 1.00 71.12 176 SER A C 1
ATOM 1412 O O . SER A 1 176 ? -15.596 9.462 -4.988 1.00 71.12 176 SER A O 1
ATOM 1414 N N . ASN A 1 177 ? -14.553 8.465 -6.703 1.00 71.69 177 ASN A N 1
ATOM 1415 C CA . ASN A 1 177 ? -15.745 7.774 -7.196 1.00 71.69 177 ASN A CA 1
ATOM 1416 C C . ASN A 1 177 ? -16.189 6.617 -6.279 1.00 71.69 177 ASN A C 1
ATOM 1418 O O . ASN A 1 177 ? -17.388 6.397 -6.116 1.00 71.69 177 ASN A O 1
ATOM 1422 N N . MET A 1 178 ? -15.251 5.918 -5.628 1.00 76.81 178 MET A N 1
ATOM 1423 C CA . MET A 1 178 ? -15.545 4.770 -4.755 1.00 76.81 178 MET A CA 1
ATOM 1424 C C . MET A 1 178 ? -15.908 5.176 -3.319 1.00 76.81 178 MET A C 1
ATOM 1426 O O . MET A 1 178 ? -16.678 4.464 -2.669 1.00 76.81 178 MET A O 1
ATOM 1430 N N . ARG A 1 179 ? -15.472 6.365 -2.868 1.00 77.81 179 ARG A N 1
ATOM 1431 C CA . ARG A 1 179 ? -15.882 6.997 -1.590 1.00 77.81 179 ARG A CA 1
ATOM 1432 C C . ARG A 1 179 ? -17.406 7.095 -1.406 1.00 77.81 179 ARG A C 1
ATOM 1434 O O . ARG A 1 179 ? -17.878 7.206 -0.283 1.00 77.81 179 ARG A O 1
ATOM 1441 N N . LYS A 1 180 ? -18.177 7.070 -2.501 1.00 77.62 180 LYS A N 1
ATOM 1442 C CA . LYS A 1 180 ? -19.650 7.157 -2.504 1.00 77.62 180 LYS A CA 1
ATOM 1443 C C . LYS A 1 180 ? -20.365 5.826 -2.229 1.00 77.62 180 LYS A C 1
ATOM 1445 O O . LYS A 1 180 ? -21.579 5.835 -2.057 1.00 77.62 180 LYS A O 1
ATOM 1450 N N . GLN A 1 181 ? -19.655 4.695 -2.256 1.00 80.69 181 GLN A N 1
ATOM 1451 C CA . GLN A 1 181 ? -20.252 3.349 -2.203 1.00 80.69 181 GLN A CA 1
ATOM 1452 C C . GLN A 1 181 ? -19.627 2.442 -1.135 1.00 80.69 181 GLN A C 1
ATOM 1454 O O . GLN A 1 181 ? -20.307 1.571 -0.597 1.00 80.69 181 GLN A O 1
ATOM 1459 N N . PHE A 1 182 ? -18.347 2.638 -0.818 1.00 86.81 182 PHE A N 1
ATOM 1460 C CA . PHE A 1 182 ? -17.594 1.801 0.116 1.00 86.81 182 PHE A CA 1
ATOM 1461 C C . PHE A 1 182 ? -16.772 2.667 1.074 1.00 86.81 182 PHE A C 1
ATOM 1463 O O . PHE A 1 182 ? -16.565 3.852 0.833 1.00 86.81 182 PHE A O 1
ATOM 1470 N N . THR A 1 183 ? -16.253 2.063 2.144 1.00 90.50 183 THR A N 1
ATOM 1471 C CA . THR A 1 183 ? -15.133 2.637 2.905 1.00 90.50 183 THR A CA 1
ATOM 1472 C C . THR A 1 183 ? -13.811 2.138 2.326 1.00 90.50 183 THR A C 1
ATOM 1474 O O . THR A 1 183 ? -13.750 1.023 1.798 1.00 90.50 183 THR A O 1
ATOM 1477 N N . GLN A 1 184 ? -12.734 2.912 2.472 1.00 90.94 184 GLN A N 1
ATOM 1478 C CA . GLN A 1 184 ? -11.401 2.542 1.983 1.00 90.94 184 GLN A CA 1
ATOM 1479 C C . GLN A 1 184 ? -10.957 1.158 2.494 1.00 90.94 184 GLN A C 1
ATOM 1481 O O . GLN A 1 184 ? -10.545 0.292 1.720 1.00 90.94 184 GLN A O 1
ATOM 1486 N N . ARG A 1 185 ? -11.171 0.892 3.791 1.00 91.50 185 ARG A N 1
ATOM 1487 C CA . ARG A 1 185 ? -10.909 -0.411 4.426 1.00 91.50 185 ARG A CA 1
ATOM 1488 C C . ARG A 1 185 ? -11.735 -1.555 3.822 1.00 91.50 185 ARG A C 1
ATOM 1490 O O . ARG A 1 185 ? -11.233 -2.673 3.719 1.00 91.50 185 ARG A O 1
ATOM 1497 N N . ALA A 1 186 ? -12.986 -1.310 3.422 1.00 91.88 186 ALA A N 1
ATOM 1498 C CA . ALA A 1 186 ? -13.812 -2.321 2.759 1.00 91.88 186 ALA A CA 1
ATOM 1499 C C . ALA A 1 186 ? -13.316 -2.608 1.333 1.00 91.88 186 ALA A C 1
ATOM 1501 O O . ALA A 1 186 ? -13.185 -3.774 0.965 1.00 91.88 186 ALA A O 1
ATOM 1502 N N . TYR A 1 187 ? -12.970 -1.567 0.570 1.00 91.81 187 TYR A N 1
ATOM 1503 C CA . TYR A 1 187 ? -12.390 -1.689 -0.770 1.00 91.81 187 TYR A CA 1
ATOM 1504 C C . TYR A 1 187 ? -11.086 -2.507 -0.759 1.00 91.81 187 TYR A C 1
ATOM 1506 O O . TYR A 1 187 ? -10.978 -3.501 -1.484 1.00 91.81 187 TYR A O 1
ATOM 1514 N N . TYR A 1 188 ? -10.137 -2.174 0.123 1.00 92.38 188 TYR A N 1
ATOM 1515 C CA . TYR A 1 188 ? -8.889 -2.934 0.249 1.00 92.38 188 TYR A CA 1
ATOM 1516 C C . TYR A 1 188 ? -9.124 -4.376 0.713 1.00 92.38 188 TYR A C 1
ATOM 1518 O O . TYR A 1 188 ? -8.525 -5.293 0.154 1.00 92.38 188 TYR A O 1
ATOM 1526 N N . LYS A 1 189 ? -10.041 -4.610 1.666 1.00 91.56 189 LYS A N 1
ATOM 1527 C CA . LYS A 1 189 ? -10.414 -5.966 2.106 1.00 91.56 189 LYS A CA 1
ATOM 1528 C C . LYS A 1 189 ? -11.006 -6.804 0.970 1.00 91.56 189 LYS A C 1
ATOM 1530 O O . LYS A 1 189 ? -10.690 -7.986 0.878 1.00 91.56 189 LYS A O 1
ATOM 1535 N N . VAL A 1 190 ? -11.850 -6.227 0.111 1.00 91.44 190 VAL A N 1
ATOM 1536 C CA . VAL A 1 190 ? -12.377 -6.939 -1.064 1.00 91.44 190 VAL A CA 1
ATOM 1537 C C . VAL A 1 190 ? -11.237 -7.279 -2.019 1.00 91.44 190 VAL A C 1
ATOM 1539 O O . VAL A 1 190 ? -11.086 -8.451 -2.362 1.00 91.44 190 VAL A O 1
ATOM 1542 N N . ARG A 1 191 ? -10.393 -6.307 -2.393 1.00 90.69 191 ARG A N 1
ATOM 1543 C CA . ARG A 1 191 ? -9.269 -6.531 -3.320 1.00 90.69 191 ARG A CA 1
ATOM 1544 C C . ARG A 1 191 ? -8.315 -7.619 -2.798 1.00 90.69 191 ARG A C 1
ATOM 1546 O O . ARG A 1 191 ? -8.111 -8.609 -3.492 1.00 90.69 191 ARG A O 1
ATOM 1553 N N . LEU A 1 192 ? -7.849 -7.514 -1.551 1.00 91.38 192 LEU A N 1
ATOM 1554 C CA . LEU A 1 192 ? -6.938 -8.475 -0.903 1.00 91.38 192 LEU A CA 1
ATOM 1555 C C . LEU A 1 192 ? -7.463 -9.923 -0.885 1.00 91.38 192 LEU A C 1
ATOM 1557 O O . LEU A 1 192 ? -6.677 -10.866 -0.932 1.00 91.38 192 LEU A O 1
ATOM 1561 N N . LEU A 1 193 ? -8.785 -10.109 -0.791 1.00 90.25 193 LEU A N 1
ATOM 1562 C CA . LEU A 1 193 ? -9.411 -11.429 -0.660 1.00 90.25 193 LEU A CA 1
ATOM 1563 C C . LEU A 1 193 ? -10.003 -11.992 -1.962 1.00 90.25 193 LEU A C 1
ATOM 1565 O O . LEU A 1 193 ? -10.377 -13.164 -1.974 1.00 90.25 193 LEU A O 1
ATOM 1569 N N . THR A 1 194 ? -10.110 -11.189 -3.026 1.00 90.75 194 THR A N 1
ATOM 1570 C CA . THR A 1 194 ? -10.666 -11.609 -4.329 1.00 90.75 194 THR A CA 1
ATOM 1571 C C . THR A 1 194 ? -9.615 -11.723 -5.428 1.00 90.75 194 THR A C 1
ATOM 1573 O O . THR A 1 194 ? -9.772 -12.554 -6.317 1.00 90.75 194 THR A O 1
ATOM 1576 N N . GLU A 1 195 ? -8.544 -10.930 -5.372 1.00 91.56 195 GLU A N 1
ATOM 1577 C CA . GLU A 1 195 ? -7.516 -10.870 -6.412 1.00 91.56 195 GLU A CA 1
ATOM 1578 C C . GLU A 1 195 ? -6.376 -11.879 -6.133 1.00 91.56 195 GLU A C 1
ATOM 1580 O O . GLU A 1 195 ? -5.611 -11.698 -5.178 1.00 91.56 195 GLU A O 1
ATOM 1585 N N . PRO A 1 196 ? -6.202 -12.940 -6.954 1.00 91.38 196 PRO A N 1
ATOM 1586 C CA . PRO A 1 196 ? -5.221 -13.992 -6.685 1.00 91.38 196 PRO A CA 1
ATOM 1587 C C . PRO A 1 196 ? -3.763 -13.520 -6.629 1.00 91.38 196 PRO A C 1
ATOM 1589 O O . PRO A 1 196 ? -2.951 -14.195 -5.986 1.00 91.38 196 PRO A O 1
ATOM 1592 N N . ARG A 1 197 ? -3.413 -12.385 -7.257 1.00 91.31 197 ARG A N 1
ATOM 1593 C CA . ARG A 1 197 ? -2.055 -11.808 -7.224 1.00 91.31 197 ARG A CA 1
ATOM 1594 C C . ARG A 1 197 ? -1.558 -11.539 -5.803 1.00 91.31 197 ARG A C 1
ATOM 1596 O O . ARG A 1 197 ? -0.417 -11.887 -5.521 1.00 91.31 197 ARG A O 1
ATOM 1603 N N . PHE A 1 198 ? -2.405 -11.065 -4.885 1.00 91.38 198 PHE A N 1
ATOM 1604 C CA . PHE A 1 198 ? -2.013 -10.829 -3.482 1.00 91.38 198 PHE A CA 1
ATOM 1605 C C . PHE A 1 198 ? -1.640 -12.109 -2.727 1.00 91.38 198 PHE A C 1
ATOM 1607 O O . PHE A 1 198 ? -0.857 -12.067 -1.787 1.00 91.38 198 PHE A O 1
ATOM 1614 N N . SER A 1 199 ? -2.175 -13.261 -3.143 1.00 89.69 199 SER A N 1
ATOM 1615 C CA . SER A 1 199 ? -1.804 -14.564 -2.571 1.00 89.69 199 SER A CA 1
ATOM 1616 C C . SER A 1 199 ? -0.681 -15.258 -3.359 1.00 89.69 199 SER A C 1
ATOM 1618 O O . SER A 1 199 ? -0.059 -16.185 -2.853 1.00 89.69 199 SER A O 1
ATOM 1620 N N . ALA A 1 200 ? -0.404 -14.838 -4.599 1.00 90.44 200 ALA A N 1
ATOM 1621 C CA . ALA A 1 200 ? 0.711 -15.337 -5.413 1.00 90.44 200 ALA A CA 1
ATOM 1622 C C . ALA A 1 200 ? 2.039 -14.630 -5.086 1.00 90.44 200 ALA A C 1
ATOM 1624 O O . ALA A 1 200 ? 3.086 -15.270 -4.990 1.00 90.44 200 ALA A O 1
ATOM 1625 N N . LEU A 1 201 ? 1.971 -13.312 -4.904 1.00 91.56 201 LEU A N 1
ATOM 1626 C CA . LEU A 1 201 ? 3.060 -12.405 -4.550 1.00 91.56 201 LEU A CA 1
ATOM 1627 C C . LEU A 1 201 ? 2.968 -12.085 -3.052 1.00 91.56 201 LEU A C 1
ATOM 1629 O O . LEU A 1 201 ? 2.822 -10.930 -2.670 1.00 91.56 201 LEU A O 1
ATOM 1633 N N . GLY A 1 202 ? 2.950 -13.128 -2.215 1.00 88.81 202 GLY A N 1
ATOM 1634 C CA . GLY A 1 202 ? 2.513 -13.038 -0.817 1.00 88.81 202 GLY A CA 1
ATOM 1635 C C . GLY A 1 202 ? 3.195 -11.923 -0.019 1.00 88.81 202 GLY A C 1
ATOM 1636 O O . GLY A 1 202 ? 2.516 -11.058 0.530 1.00 88.81 202 GLY A O 1
ATOM 1637 N N . ARG A 1 203 ? 4.534 -11.881 -0.030 1.00 90.06 203 ARG A N 1
ATOM 1638 C CA . ARG A 1 203 ? 5.313 -10.848 0.678 1.00 90.06 203 ARG A CA 1
ATOM 1639 C C . ARG A 1 203 ? 4.948 -9.427 0.244 1.00 90.06 203 ARG A C 1
ATOM 1641 O O . ARG A 1 203 ? 4.672 -8.588 1.096 1.00 90.06 203 ARG A O 1
ATOM 1648 N N . LEU A 1 204 ? 4.863 -9.185 -1.064 1.00 92.00 204 LEU A N 1
ATOM 1649 C CA . LEU A 1 204 ? 4.417 -7.909 -1.625 1.00 92.00 204 LEU A CA 1
ATOM 1650 C C . LEU A 1 204 ? 2.951 -7.589 -1.274 1.00 92.00 204 LEU A C 1
ATOM 1652 O O . LEU A 1 204 ? 2.601 -6.432 -1.065 1.00 92.00 204 LEU A O 1
ATOM 1656 N N . GLY A 1 205 ? 2.092 -8.606 -1.176 1.00 92.12 205 GLY A N 1
ATOM 1657 C CA . GLY A 1 205 ? 0.713 -8.465 -0.708 1.00 92.12 205 GLY A CA 1
ATOM 1658 C C . GLY A 1 205 ? 0.623 -8.071 0.770 1.00 92.12 205 GLY A C 1
ATOM 1659 O O . GLY A 1 205 ? -0.196 -7.221 1.119 1.00 92.12 205 GLY A O 1
ATOM 1660 N N . CYS A 1 206 ? 1.494 -8.622 1.622 1.00 90.81 206 CYS A N 1
ATOM 1661 C CA . CYS A 1 206 ? 1.653 -8.195 3.013 1.00 90.81 206 CYS A CA 1
ATOM 1662 C C . CYS A 1 206 ? 2.163 -6.747 3.100 1.00 90.81 206 CYS A C 1
ATOM 1664 O O . CYS A 1 206 ? 1.557 -5.949 3.812 1.00 90.81 206 CYS A O 1
ATOM 1666 N N . GLU A 1 207 ? 3.208 -6.390 2.345 1.00 89.56 207 GLU A N 1
ATOM 1667 C CA . GLU A 1 207 ? 3.750 -5.023 2.273 1.00 89.56 207 GLU A CA 1
ATOM 1668 C C . GLU A 1 207 ? 2.664 -4.010 1.879 1.00 89.56 207 GLU A C 1
ATOM 1670 O O . GLU A 1 207 ? 2.378 -3.082 2.639 1.00 89.56 207 GLU A O 1
ATOM 1675 N N . TRP A 1 208 ? 1.971 -4.264 0.762 1.00 92.00 208 TRP A N 1
ATOM 1676 C CA . TRP A 1 208 ? 0.820 -3.478 0.318 1.00 92.00 208 TRP A CA 1
ATOM 1677 C C . TRP A 1 208 ? -0.269 -3.402 1.392 1.00 92.00 208 TRP A C 1
ATOM 1679 O O . TRP A 1 208 ? -0.865 -2.348 1.574 1.00 92.00 208 TRP A O 1
ATOM 1689 N N . SER A 1 209 ? -0.544 -4.480 2.134 1.00 91.25 209 SER A N 1
ATOM 1690 C CA . SER A 1 209 ? -1.589 -4.460 3.167 1.00 91.25 209 SER A CA 1
ATOM 1691 C C . SER A 1 209 ? -1.247 -3.551 4.356 1.00 91.25 209 SER A C 1
ATOM 1693 O O . SER A 1 209 ? -2.143 -2.886 4.877 1.00 91.25 209 SER A O 1
ATOM 1695 N N . CYS A 1 210 ? 0.032 -3.466 4.740 1.00 87.44 210 CYS A N 1
ATOM 1696 C CA . CYS A 1 210 ? 0.516 -2.551 5.775 1.00 87.44 210 CYS A CA 1
ATOM 1697 C C . CYS A 1 210 ? 0.500 -1.094 5.286 1.00 87.44 210 CYS A C 1
ATOM 1699 O O . CYS A 1 210 ? -0.024 -0.217 5.973 1.00 87.44 210 CYS A O 1
ATOM 1701 N N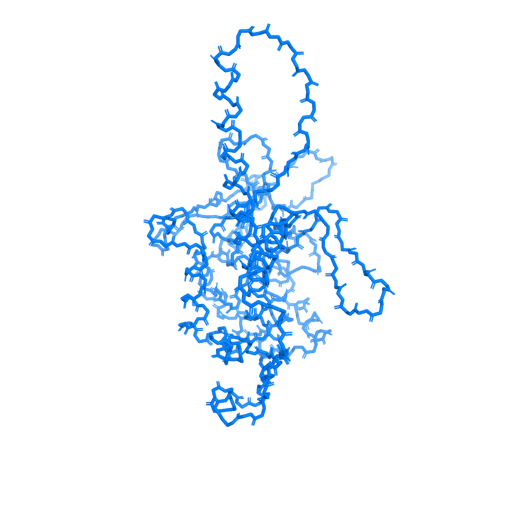 . ASP A 1 211 ? 1.006 -0.847 4.075 1.00 86.00 211 ASP A N 1
ATOM 1702 C CA . ASP A 1 211 ? 0.992 0.471 3.432 1.00 86.00 211 ASP A CA 1
ATOM 1703 C C . ASP A 1 211 ? -0.450 0.989 3.266 1.00 86.00 211 ASP A C 1
ATOM 1705 O O . ASP A 1 211 ? -0.797 2.062 3.761 1.00 86.00 211 ASP A O 1
ATOM 1709 N N . MET A 1 212 ? -1.351 0.176 2.706 1.00 89.31 212 MET A N 1
ATOM 1710 C CA . MET A 1 212 ? -2.775 0.505 2.587 1.00 89.31 212 MET A CA 1
ATOM 1711 C C . MET A 1 212 ? -3.465 0.727 3.938 1.00 89.31 212 MET A C 1
ATOM 1713 O O . MET A 1 212 ? -4.411 1.514 3.994 1.00 89.31 212 MET A O 1
ATOM 1717 N N . TYR A 1 213 ? -3.024 0.072 5.019 1.00 87.25 213 TYR A N 1
ATOM 1718 C CA . TYR A 1 213 ? -3.545 0.353 6.358 1.00 87.25 213 TYR A CA 1
ATOM 1719 C C . TYR A 1 213 ? -3.164 1.769 6.810 1.00 87.25 213 TYR A C 1
ATOM 1721 O O . TYR A 1 213 ? -4.034 2.507 7.270 1.00 87.25 213 TYR A O 1
ATOM 1729 N N . SER A 1 214 ? -1.912 2.195 6.591 1.00 82.94 214 SER A N 1
ATOM 1730 C CA . SER A 1 214 ? -1.481 3.569 6.901 1.00 82.94 214 SER A CA 1
ATOM 1731 C C . SER A 1 214 ? -2.339 4.617 6.179 1.00 82.94 214 SER A C 1
ATOM 1733 O O . SER A 1 214 ? -2.760 5.598 6.788 1.00 82.94 214 SER A O 1
ATOM 1735 N N . ARG A 1 215 ? -2.723 4.348 4.922 1.00 84.69 215 ARG A N 1
ATOM 1736 C CA . ARG A 1 215 ? -3.608 5.216 4.125 1.00 84.69 215 ARG A CA 1
ATOM 1737 C C . ARG A 1 215 ? -5.030 5.315 4.679 1.00 84.69 215 ARG A C 1
ATOM 1739 O O . ARG A 1 215 ? -5.655 6.355 4.502 1.00 84.69 215 ARG A O 1
ATOM 1746 N N . VAL A 1 216 ? -5.540 4.259 5.324 1.00 88.06 216 VAL A N 1
ATOM 1747 C CA . VAL A 1 216 ? -6.846 4.284 6.012 1.00 88.06 216 VAL A CA 1
ATOM 1748 C C . VAL A 1 216 ? -6.783 5.177 7.246 1.00 88.06 216 VAL A C 1
ATOM 1750 O O . VAL A 1 216 ? -7.698 5.969 7.459 1.00 88.06 216 VAL A O 1
ATOM 1753 N N . GLU A 1 217 ? -5.708 5.093 8.030 1.00 83.50 217 GLU A N 1
ATOM 1754 C CA . GLU A 1 217 ? -5.526 5.986 9.178 1.00 83.50 217 GLU A CA 1
ATOM 1755 C C . GLU A 1 217 ? -5.332 7.441 8.725 1.00 83.50 217 GLU A C 1
ATOM 1757 O O . GLU A 1 217 ? -5.959 8.332 9.289 1.00 83.50 217 GLU A O 1
ATOM 1762 N N . ASP A 1 218 ? -4.569 7.701 7.657 1.00 82.62 218 ASP A N 1
ATOM 1763 C CA . ASP A 1 218 ? -4.399 9.056 7.104 1.00 82.62 218 ASP A CA 1
ATOM 1764 C C . ASP A 1 218 ? -5.724 9.660 6.587 1.00 82.62 218 ASP A C 1
ATOM 1766 O O . ASP A 1 218 ? -5.988 10.845 6.801 1.00 82.62 218 ASP A O 1
ATOM 1770 N N . GLU A 1 219 ? -6.608 8.857 5.979 1.00 83.44 219 GLU A N 1
ATOM 1771 C CA . GLU A 1 219 ? -7.966 9.279 5.593 1.00 83.44 219 GLU A CA 1
ATOM 1772 C C . GLU A 1 219 ? -8.840 9.630 6.809 1.00 83.44 219 GLU A C 1
ATOM 1774 O O . GLU A 1 219 ? -9.555 10.638 6.795 1.00 83.44 219 GLU A O 1
ATOM 1779 N N . VAL A 1 220 ? -8.760 8.838 7.882 1.00 84.88 220 VAL A N 1
ATOM 1780 C CA . VAL A 1 220 ? -9.469 9.106 9.143 1.00 84.88 220 VAL A CA 1
ATOM 1781 C C . VAL A 1 220 ? -8.907 10.354 9.837 1.00 84.88 220 VAL A C 1
ATOM 1783 O O . VAL A 1 220 ? -9.679 11.183 10.322 1.00 84.88 220 VAL A O 1
ATOM 1786 N N . LEU A 1 221 ? -7.587 10.545 9.838 1.00 82.25 221 LEU A N 1
ATOM 1787 C CA . LEU A 1 221 ? -6.923 11.730 10.387 1.00 82.25 221 LEU A CA 1
ATOM 1788 C C . LEU A 1 221 ? -7.274 13.000 9.601 1.00 82.25 221 LEU A C 1
ATOM 1790 O O . LEU A 1 221 ? -7.545 14.035 10.212 1.00 82.25 221 LEU A O 1
ATOM 1794 N N . GLU A 1 222 ? -7.323 12.938 8.268 1.00 82.00 222 GLU A N 1
ATOM 1795 C CA . GLU A 1 222 ? -7.755 14.061 7.426 1.00 82.00 222 GLU A CA 1
ATOM 1796 C C . GLU A 1 222 ? -9.228 14.424 7.683 1.00 82.00 222 GLU A C 1
ATOM 1798 O O . GLU A 1 222 ? -9.564 15.608 7.774 1.00 82.00 222 GLU A O 1
ATOM 1803 N N . PHE A 1 223 ? -10.101 13.428 7.873 1.00 84.94 223 PHE A N 1
ATOM 1804 C CA . PHE A 1 223 ? -11.495 13.649 8.266 1.00 84.94 223 PHE A CA 1
ATOM 1805 C C . PHE A 1 223 ? -11.614 14.316 9.647 1.00 84.94 223 PHE A C 1
ATOM 1807 O O . PHE A 1 223 ? -12.320 15.317 9.776 1.00 84.94 223 PHE A O 1
ATOM 1814 N N . ILE A 1 224 ? -10.889 13.826 10.661 1.00 84.38 224 ILE A N 1
ATOM 1815 C CA . ILE A 1 224 ? -10.889 14.406 12.019 1.00 84.38 224 ILE A CA 1
ATOM 1816 C C . ILE A 1 224 ? -10.383 15.857 11.997 1.00 84.38 224 ILE A C 1
ATOM 1818 O O . ILE A 1 224 ? -10.988 16.720 12.635 1.00 84.38 224 ILE A O 1
ATOM 1822 N N . LYS A 1 225 ? -9.316 16.150 11.239 1.00 81.69 225 LYS A N 1
ATOM 1823 C CA . LYS A 1 225 ? -8.785 17.517 11.088 1.00 81.69 225 LYS A CA 1
ATOM 1824 C C . LYS A 1 225 ? -9.812 18.457 10.460 1.00 81.69 225 LYS A C 1
ATOM 1826 O O . LYS A 1 225 ? -10.084 19.513 11.021 1.00 81.69 225 LYS A O 1
ATOM 1831 N N . LYS A 1 226 ? -10.447 18.054 9.354 1.00 82.81 226 LYS A N 1
ATOM 1832 C CA . LYS A 1 226 ? -11.512 18.849 8.712 1.00 82.81 226 LYS A CA 1
ATOM 1833 C C . LYS A 1 226 ? -12.721 19.063 9.623 1.00 82.81 226 LYS A C 1
ATOM 1835 O O . LYS A 1 226 ? -13.285 20.150 9.606 1.00 82.81 226 LYS A O 1
ATOM 1840 N N . GLY A 1 227 ? -13.085 18.059 10.424 1.00 84.81 227 GLY A N 1
ATOM 1841 C CA . GLY A 1 227 ? -14.132 18.176 11.440 1.00 84.81 227 GLY A CA 1
ATOM 1842 C C . GLY A 1 227 ? -13.822 19.265 12.469 1.00 84.81 227 GLY A C 1
ATOM 1843 O O . GLY A 1 227 ? -14.639 20.161 12.645 1.00 84.81 227 GLY A O 1
ATOM 1844 N N . LYS A 1 228 ? -12.623 19.234 13.070 1.00 80.44 228 LYS A N 1
ATOM 1845 C CA . LYS A 1 228 ? -12.177 20.251 14.039 1.00 80.44 228 LYS A CA 1
ATOM 1846 C C . LYS A 1 228 ? -12.106 21.661 13.448 1.00 80.44 228 LYS A C 1
ATOM 1848 O O . LYS A 1 228 ? -12.584 22.594 14.083 1.00 80.44 228 LYS A O 1
ATOM 1853 N N . HIS A 1 229 ? -11.540 21.834 12.250 1.00 78.44 229 HIS A N 1
ATOM 1854 C CA . HIS A 1 229 ? -11.494 23.159 11.616 1.00 78.44 229 HIS A CA 1
ATOM 1855 C C . HIS A 1 229 ? -12.910 23.698 11.373 1.00 78.44 229 HIS A C 1
ATOM 1857 O O . HIS A 1 229 ? -13.228 24.777 11.849 1.00 78.44 229 HIS A O 1
ATOM 1863 N N . ALA A 1 230 ? -13.810 22.896 10.792 1.00 81.12 230 ALA A N 1
ATOM 1864 C CA . ALA A 1 230 ? -15.201 23.294 10.557 1.00 81.12 230 ALA A CA 1
ATOM 1865 C C . ALA A 1 230 ? -16.055 23.467 11.837 1.00 81.12 230 ALA A C 1
ATOM 1867 O O . ALA A 1 230 ? -17.210 23.891 11.739 1.00 81.12 230 ALA A O 1
ATOM 1868 N N . GLU A 1 231 ? -15.527 23.107 13.009 1.00 78.56 231 GLU A N 1
ATOM 1869 C CA . GLU A 1 231 ? -16.091 23.377 14.335 1.00 78.56 231 GLU A CA 1
ATOM 1870 C C . GLU A 1 231 ? -15.531 24.699 14.894 1.00 78.56 231 GLU A C 1
ATOM 1872 O O . GLU A 1 231 ? -16.311 25.589 15.227 1.00 78.56 231 GLU A O 1
ATOM 1877 N N . SER A 1 232 ? -14.206 24.886 14.875 1.00 75.00 232 SER A N 1
ATOM 1878 C CA . SER A 1 232 ? -13.532 26.147 15.239 1.00 75.00 232 SER A CA 1
ATOM 1879 C C . SER A 1 232 ? -14.002 27.335 14.384 1.00 75.00 232 SER A C 1
ATOM 1881 O O . SER A 1 232 ? -14.380 28.377 14.919 1.00 75.00 232 SER A O 1
ATOM 1883 N N . ASP A 1 233 ? -14.119 27.140 13.066 1.00 75.19 233 ASP A N 1
ATOM 1884 C CA . ASP A 1 233 ? -14.642 28.126 12.112 1.00 75.19 233 ASP A CA 1
ATOM 1885 C C . ASP A 1 233 ? -16.079 28.563 12.448 1.00 75.19 233 ASP A C 1
ATOM 1887 O O . ASP A 1 233 ? -16.490 29.653 12.061 1.00 75.19 233 ASP A O 1
ATOM 1891 N N . ARG A 1 234 ? -16.874 27.741 13.150 1.00 72.56 234 ARG A N 1
ATOM 1892 C CA . ARG A 1 234 ? -18.229 28.130 13.580 1.00 72.56 234 ARG A CA 1
ATOM 1893 C C . ARG A 1 234 ? -18.186 28.999 14.825 1.00 72.56 234 ARG A C 1
ATOM 1895 O O . ARG A 1 234 ? -18.857 30.022 14.844 1.00 72.56 234 ARG A O 1
ATOM 1902 N N . PHE A 1 235 ? -17.381 28.626 15.818 1.00 67.69 235 PHE A N 1
ATOM 1903 C CA . PHE A 1 235 ? -17.227 29.414 17.042 1.00 67.69 235 PHE A CA 1
ATOM 1904 C C . PHE A 1 235 ? -16.604 30.793 16.752 1.00 67.69 235 PHE A C 1
ATOM 1906 O O . PHE A 1 235 ? -17.167 31.805 17.166 1.00 67.69 235 PHE A O 1
ATOM 1913 N N . ARG A 1 236 ? -15.564 30.873 15.903 1.00 65.38 236 ARG A N 1
ATOM 1914 C CA . ARG A 1 236 ? -14.968 32.156 15.453 1.00 65.38 236 ARG A CA 1
ATOM 1915 C C . ARG A 1 236 ? -15.900 33.054 14.617 1.00 65.38 236 ARG A C 1
ATOM 1917 O O . ARG A 1 236 ? -15.516 34.177 14.310 1.00 65.38 236 ARG A O 1
ATOM 1924 N N . ASN A 1 237 ? -17.083 32.580 14.212 1.00 60.62 237 ASN A N 1
ATOM 1925 C CA . ASN A 1 237 ? -18.104 33.387 13.526 1.00 60.62 237 ASN A CA 1
ATOM 1926 C C . ASN A 1 237 ? -19.279 33.800 14.440 1.00 60.62 237 ASN A C 1
ATOM 1928 O O . ASN A 1 237 ? -20.125 34.573 13.995 1.00 60.62 237 ASN A O 1
ATOM 1932 N N . ASP A 1 238 ? -19.345 33.296 15.678 1.00 63.03 238 ASP A N 1
ATOM 1933 C CA . ASP A 1 238 ? -20.387 33.629 16.668 1.00 63.03 238 ASP A CA 1
ATOM 1934 C C . ASP A 1 238 ? -19.856 34.616 17.733 1.00 63.03 238 ASP A C 1
ATOM 1936 O O . ASP A 1 238 ? -20.597 35.462 18.235 1.00 63.03 238 ASP A O 1
ATOM 1940 N N . GLU A 1 239 ? -18.549 34.578 18.024 1.00 58.72 239 GLU A N 1
ATOM 1941 C CA . GLU A 1 239 ? -17.870 35.514 18.931 1.00 58.72 239 GLU A CA 1
ATOM 1942 C C . GLU A 1 239 ? -17.192 36.667 18.165 1.00 58.72 239 GLU A C 1
ATOM 1944 O O . GLU A 1 239 ? -16.346 36.463 17.293 1.00 58.72 239 GLU A O 1
ATOM 1949 N N . THR A 1 240 ? -17.553 37.914 18.489 1.00 55.25 240 THR A N 1
ATOM 1950 C CA . THR A 1 240 ? -16.972 39.110 17.859 1.00 55.25 240 THR A CA 1
ATOM 1951 C C . THR A 1 240 ? -15.570 39.418 18.380 1.00 55.25 240 THR A C 1
ATOM 1953 O O . THR A 1 240 ? -15.448 40.008 19.449 1.00 55.25 240 THR A O 1
ATOM 1956 N N . ASN A 1 241 ? -14.554 39.122 17.564 1.00 58.69 241 ASN A N 1
ATOM 1957 C CA . ASN A 1 241 ? -13.195 39.682 17.597 1.00 58.69 241 ASN A CA 1
ATOM 1958 C C . ASN A 1 241 ? -12.602 39.971 18.994 1.00 58.69 241 ASN A C 1
ATOM 1960 O O . ASN A 1 241 ? -12.491 41.133 19.391 1.00 58.69 241 ASN A O 1
ATOM 1964 N N . GLU A 1 242 ? -12.083 38.940 19.656 1.00 50.66 242 GLU A N 1
ATOM 1965 C CA . GLU A 1 242 ? -10.867 39.100 20.460 1.00 50.66 242 GLU A CA 1
ATOM 1966 C C . GLU A 1 242 ? -9.747 38.279 19.803 1.00 50.66 242 GLU A C 1
ATOM 1968 O O . GLU A 1 242 ? -9.967 37.151 19.354 1.00 50.66 242 GLU A O 1
ATOM 1973 N N . ASP A 1 243 ? -8.564 38.884 19.658 1.00 54.53 243 ASP A N 1
ATOM 1974 C CA . ASP A 1 243 ? -7.431 38.307 18.928 1.00 54.53 243 ASP A CA 1
ATOM 1975 C C . ASP A 1 243 ? -6.694 37.269 19.789 1.00 54.53 243 ASP A C 1
ATOM 1977 O O . ASP A 1 243 ? -5.592 37.506 20.287 1.00 54.53 243 ASP A O 1
ATOM 1981 N N . ASP A 1 244 ? -7.310 36.098 19.964 1.00 50.12 244 ASP A N 1
ATOM 1982 C CA . ASP A 1 244 ? -6.600 34.918 20.455 1.00 50.12 244 ASP A CA 1
ATOM 1983 C C . ASP A 1 244 ? -5.667 34.396 19.347 1.00 50.12 244 ASP A C 1
ATOM 1985 O O . ASP A 1 244 ? -6.043 33.556 18.521 1.00 50.12 244 ASP A O 1
ATOM 1989 N N . ASP A 1 245 ? -4.426 34.897 19.353 1.00 48.31 245 ASP A N 1
ATOM 1990 C CA . ASP A 1 245 ? -3.234 34.258 18.761 1.00 48.31 245 ASP A CA 1
ATOM 1991 C C . ASP A 1 245 ? -2.849 32.997 19.580 1.00 48.31 245 ASP A C 1
ATOM 1993 O O . ASP A 1 245 ? -1.694 32.749 19.941 1.00 48.31 245 ASP A O 1
ATOM 1997 N N . GLY A 1 246 ? -3.863 32.193 19.910 1.00 46.28 246 GLY A N 1
ATOM 1998 C CA . GLY A 1 246 ? -3.755 30.911 20.579 1.00 46.28 246 GLY A CA 1
ATOM 1999 C C . GLY A 1 246 ? -3.219 29.869 19.607 1.00 46.28 246 GLY A C 1
ATOM 2000 O O . GLY A 1 246 ? -3.926 29.400 18.713 1.00 46.28 246 GLY A O 1
ATOM 2001 N N . ASP A 1 247 ? -1.958 29.493 19.801 1.00 50.25 247 ASP A N 1
ATOM 2002 C CA . ASP A 1 247 ? -1.271 28.431 19.065 1.00 50.25 247 ASP A CA 1
ATOM 2003 C C . ASP A 1 247 ? -1.864 27.049 19.439 1.00 50.25 247 ASP A C 1
ATOM 2005 O O . ASP A 1 247 ? -1.291 26.294 20.228 1.00 50.25 247 ASP A O 1
ATOM 2009 N N . ASP A 1 248 ? -3.061 26.722 18.920 1.00 52.56 248 ASP A N 1
ATOM 2010 C CA . ASP A 1 248 ? -3.768 25.438 19.133 1.00 52.56 248 ASP A CA 1
ATOM 2011 C C . ASP A 1 248 ? -3.123 24.275 18.347 1.00 52.56 248 ASP A C 1
ATOM 2013 O O . ASP A 1 248 ? -3.778 23.462 17.688 1.00 52.56 248 ASP A O 1
ATOM 2017 N N . ASP A 1 249 ? -1.800 24.144 18.466 1.00 50.00 249 ASP A N 1
ATOM 2018 C CA . ASP A 1 249 ? -1.020 22.989 18.002 1.00 50.00 249 ASP A CA 1
ATOM 2019 C C . ASP A 1 249 ? -1.339 21.715 18.827 1.00 50.00 249 ASP A C 1
ATOM 2021 O O . ASP A 1 249 ? -0.892 20.601 18.538 1.00 50.00 249 ASP A O 1
ATOM 2025 N N . SER A 1 250 ? -2.213 21.836 19.835 1.00 57.34 250 SER A N 1
ATOM 2026 C CA . SER A 1 250 ? -2.771 20.738 20.628 1.00 57.34 250 SER A CA 1
ATOM 2027 C C . SER A 1 250 ? -3.843 19.956 19.851 1.00 57.34 250 SER A C 1
ATOM 2029 O O . SER A 1 250 ? -5.002 19.817 20.270 1.00 57.34 250 SER A O 1
ATOM 2031 N N . PHE A 1 251 ? -3.449 19.358 18.716 1.00 67.38 251 PHE A N 1
ATOM 2032 C CA . PHE A 1 251 ? -4.287 18.468 17.903 1.00 67.38 251 PHE A CA 1
ATOM 2033 C C . PHE A 1 251 ? -4.623 17.153 18.643 1.00 67.38 251 PHE A C 1
ATOM 2035 O O . PHE A 1 251 ? -4.159 16.052 18.344 1.00 67.38 251 PHE A O 1
ATOM 2042 N N . THR A 1 252 ? -5.491 17.267 19.644 1.00 80.06 252 THR A N 1
ATOM 2043 C CA . THR A 1 252 ? -5.943 16.175 20.500 1.00 80.06 252 THR A CA 1
ATOM 2044 C C . THR A 1 252 ? -6.884 15.241 19.745 1.00 80.06 252 THR A C 1
ATOM 2046 O O . THR A 1 252 ? -8.027 15.592 19.436 1.00 80.06 252 THR A O 1
ATOM 2049 N N . LEU A 1 253 ? -6.407 14.025 19.482 1.00 84.81 253 LEU A N 1
ATOM 2050 C CA . LEU A 1 253 ? -7.181 12.957 18.851 1.00 84.81 253 LEU A CA 1
ATOM 2051 C C . LEU A 1 253 ? -8.411 12.556 19.699 1.00 84.81 253 LEU A C 1
ATOM 2053 O O . LEU A 1 253 ? -8.318 12.500 20.930 1.00 84.81 253 LEU A O 1
ATOM 2057 N N . PRO A 1 254 ? -9.563 12.253 19.069 1.00 88.56 254 PRO A N 1
ATOM 2058 C CA . PRO A 1 254 ? -10.774 11.809 19.758 1.00 88.56 254 PRO A CA 1
ATOM 2059 C C . PRO A 1 254 ? -10.657 10.359 20.252 1.00 88.56 254 PRO A C 1
ATOM 2061 O O . PRO A 1 254 ? -9.827 9.584 19.772 1.00 88.56 254 PRO A O 1
ATOM 2064 N N . ALA A 1 255 ? -11.537 9.956 21.174 1.00 88.38 255 ALA A N 1
ATOM 2065 C CA . ALA A 1 255 ? -11.594 8.576 21.671 1.00 88.38 255 ALA A CA 1
ATOM 2066 C C . ALA A 1 255 ? -12.034 7.546 20.611 1.00 88.38 255 ALA A C 1
ATOM 2068 O O . ALA A 1 255 ? -11.775 6.356 20.756 1.00 88.38 255 ALA A O 1
ATOM 2069 N N . SER A 1 256 ? -12.656 7.997 19.517 1.00 87.88 256 SER A N 1
ATOM 2070 C CA . SER A 1 256 ? -12.975 7.165 18.351 1.00 87.88 256 SER A CA 1
ATOM 2071 C C . SER A 1 256 ? -11.750 6.789 17.507 1.00 87.88 256 SER A C 1
ATOM 2073 O O . SER A 1 256 ? -11.827 5.837 16.732 1.00 87.88 256 SER A O 1
ATOM 2075 N N . PHE A 1 257 ? -10.625 7.502 17.647 1.00 88.25 257 PHE A N 1
ATOM 2076 C CA . PHE A 1 257 ? -9.374 7.159 16.975 1.00 88.25 257 PHE A CA 1
ATOM 2077 C C . PHE A 1 257 ? -8.620 6.101 17.789 1.00 88.25 257 PHE A C 1
ATOM 2079 O O . PHE A 1 257 ? -8.208 6.356 18.923 1.00 88.25 257 PHE A O 1
ATOM 2086 N N . THR A 1 258 ? -8.442 4.907 17.220 1.00 87.62 258 THR A N 1
ATOM 2087 C CA . THR A 1 258 ? -7.834 3.775 17.936 1.00 87.62 258 THR A CA 1
ATOM 2088 C C . THR A 1 258 ? -6.378 4.083 18.278 1.00 87.62 258 THR A C 1
ATOM 2090 O O . THR A 1 258 ? -5.610 4.525 17.433 1.00 87.62 258 THR A O 1
ATOM 2093 N N . GLY A 1 259 ? -5.996 3.862 19.535 1.00 85.12 259 GLY A N 1
ATOM 2094 C CA . GLY A 1 259 ? -4.652 4.174 20.025 1.00 85.12 259 GLY A CA 1
ATOM 2095 C C . GLY A 1 259 ? -4.429 5.634 20.440 1.00 85.12 259 GLY A C 1
ATOM 2096 O O . GLY A 1 259 ? -3.324 5.968 20.863 1.00 85.12 259 GLY A O 1
ATOM 2097 N N . SER A 1 260 ? -5.444 6.507 20.382 1.00 87.50 260 SER A N 1
ATOM 2098 C CA . SER A 1 260 ? -5.332 7.852 20.964 1.00 87.50 260 SER A CA 1
ATOM 2099 C C . SER A 1 260 ? -5.257 7.815 22.503 1.00 87.50 260 SER A C 1
ATOM 2101 O O . SER A 1 260 ? -5.761 6.875 23.128 1.00 87.50 260 SER A O 1
ATOM 2103 N N . PRO A 1 261 ? -4.712 8.859 23.163 1.00 87.81 261 PRO A N 1
ATOM 2104 C CA . PRO A 1 261 ? -4.747 8.960 24.624 1.00 87.81 261 PRO A CA 1
ATOM 2105 C C . PRO A 1 261 ? -6.174 8.903 25.193 1.00 87.81 261 PRO A C 1
ATOM 2107 O O . PRO A 1 261 ? -6.403 8.276 26.226 1.00 87.81 261 PRO A O 1
ATOM 2110 N N . LYS A 1 262 ? -7.152 9.495 24.48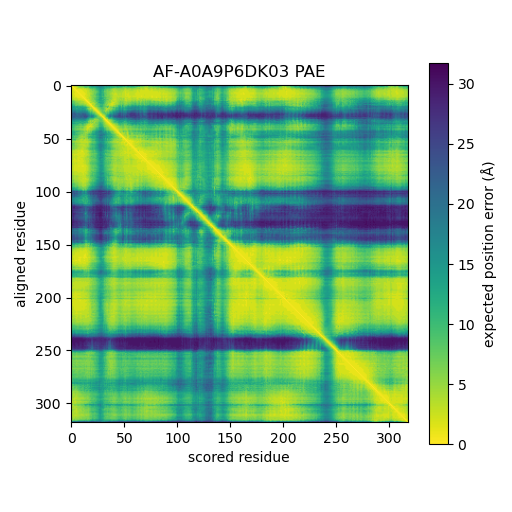7 1.00 89.69 262 LYS A N 1
ATOM 2111 C CA . LYS A 1 262 ? -8.572 9.442 24.869 1.00 89.69 262 LYS A CA 1
ATOM 2112 C C . LYS A 1 262 ? -9.153 8.033 24.690 1.00 89.69 262 LYS A C 1
ATOM 2114 O O . LYS A 1 262 ? -9.834 7.556 25.586 1.00 89.69 262 LYS A O 1
ATOM 2119 N N . TYR A 1 263 ? -8.809 7.322 23.612 1.00 93.25 263 TYR A N 1
ATOM 2120 C CA . TYR A 1 263 ? -9.215 5.925 23.400 1.00 93.25 263 TYR A CA 1
ATOM 2121 C C . TYR A 1 263 ? -8.730 5.012 24.535 1.00 93.25 263 TYR A C 1
ATOM 2123 O O . TYR A 1 263 ? -9.502 4.208 25.057 1.00 93.25 263 TYR A O 1
ATOM 2131 N N . TYR A 1 264 ? -7.469 5.150 24.959 1.00 93.94 264 TYR A N 1
ATOM 2132 C CA . TYR A 1 264 ? -6.952 4.379 26.091 1.00 93.94 264 TYR A CA 1
ATOM 2133 C C . TYR A 1 264 ? -7.603 4.779 27.421 1.00 93.94 264 TYR A C 1
ATOM 2135 O O . TYR A 1 264 ? -7.893 3.897 28.228 1.00 93.94 264 TYR A O 1
ATOM 2143 N N . SER A 1 265 ? -7.890 6.067 27.638 1.00 94.62 265 SER A N 1
ATOM 2144 C CA . SER A 1 265 ? -8.625 6.537 28.821 1.00 94.62 265 SER A CA 1
ATOM 2145 C C . SER A 1 265 ? -10.021 5.905 28.909 1.00 94.62 265 SER A C 1
ATOM 2147 O O . SER A 1 265 ? -10.347 5.294 29.929 1.00 94.62 265 SER A O 1
ATOM 2149 N N . ASP A 1 266 ? -10.785 5.926 27.815 1.00 95.00 266 ASP A N 1
ATOM 2150 C CA . ASP A 1 266 ? -12.109 5.301 27.728 1.00 95.00 266 ASP A CA 1
ATOM 2151 C C . ASP A 1 266 ? -12.032 3.781 27.942 1.00 95.00 266 ASP A C 1
ATOM 2153 O O . ASP A 1 266 ? -12.844 3.214 28.668 1.00 95.00 266 ASP A O 1
ATOM 2157 N N . LYS A 1 267 ? -11.028 3.096 27.378 1.00 95.25 267 LYS A N 1
ATOM 2158 C CA . LYS A 1 267 ? -10.846 1.643 27.574 1.00 95.25 267 LYS A CA 1
ATOM 2159 C C . LYS A 1 267 ? -10.458 1.278 29.011 1.00 95.25 267 LYS A C 1
ATOM 2161 O O . LYS A 1 267 ? -10.868 0.222 29.500 1.00 95.25 267 LYS A O 1
ATOM 2166 N N . VAL A 1 268 ? -9.725 2.141 29.716 1.00 95.19 268 VAL A N 1
ATOM 2167 C CA . VAL A 1 268 ? -9.478 1.993 31.160 1.00 95.19 268 VAL A CA 1
ATOM 2168 C C . VAL A 1 268 ? -10.765 2.239 31.953 1.00 95.19 268 VAL A C 1
ATOM 2170 O O . VAL A 1 268 ? -11.079 1.442 32.837 1.00 95.19 268 VAL A O 1
ATOM 2173 N N . ALA A 1 269 ? -11.552 3.263 31.613 1.00 95.62 269 ALA A N 1
ATOM 2174 C CA . ALA A 1 269 ? -12.836 3.548 32.258 1.00 95.62 269 ALA A CA 1
ATOM 2175 C C . ALA A 1 269 ? -13.852 2.401 32.080 1.00 95.62 269 ALA A C 1
ATOM 2177 O O . ALA A 1 269 ? -14.419 1.939 33.072 1.00 95.62 269 ALA A O 1
ATOM 2178 N N . ASP A 1 270 ? -14.004 1.874 30.859 1.00 95.69 270 ASP A N 1
ATOM 2179 C CA . ASP A 1 270 ? -14.784 0.665 30.546 1.00 95.69 270 ASP A CA 1
ATOM 2180 C C . ASP A 1 270 ? -14.357 -0.511 31.436 1.00 95.69 270 ASP A C 1
ATOM 2182 O O . ASP A 1 270 ? -15.184 -1.180 32.056 1.00 95.69 270 ASP A O 1
ATOM 2186 N N . THR A 1 271 ? -13.047 -0.755 31.531 1.00 94.38 271 THR A N 1
ATOM 2187 C CA . THR A 1 271 ? -12.485 -1.882 32.289 1.00 94.38 271 THR A CA 1
ATOM 2188 C C . THR A 1 271 ? -12.716 -1.727 33.795 1.00 94.38 271 THR A C 1
ATOM 2190 O O . THR A 1 271 ? -13.052 -2.701 34.475 1.00 94.38 271 THR A O 1
ATOM 2193 N N . LEU A 1 272 ? -12.605 -0.511 34.335 1.00 95.75 272 LEU A N 1
ATOM 2194 C CA . LEU A 1 272 ? -12.907 -0.212 35.739 1.00 95.75 272 LEU A CA 1
ATOM 2195 C C . LEU A 1 272 ? -14.412 -0.324 36.039 1.00 95.75 272 LEU A C 1
ATOM 2197 O O . LEU A 1 272 ? -14.794 -0.834 37.093 1.00 95.75 272 LEU A O 1
ATOM 2201 N N . ALA A 1 273 ? -15.281 0.077 35.108 1.00 96.31 273 ALA A N 1
ATOM 2202 C CA . ALA A 1 273 ? -16.727 -0.098 35.237 1.00 96.31 273 ALA A CA 1
ATOM 2203 C C . ALA A 1 273 ? -17.128 -1.585 35.199 1.00 96.31 273 ALA A C 1
ATOM 2205 O O . ALA A 1 273 ? -17.891 -2.045 36.055 1.00 96.31 273 ALA A O 1
ATOM 2206 N N . LEU A 1 274 ? -16.569 -2.356 34.259 1.00 95.62 274 LEU A N 1
ATOM 2207 C CA . LEU A 1 274 ? -16.795 -3.798 34.146 1.00 95.62 274 LEU A CA 1
ATOM 2208 C C . LEU A 1 274 ? -16.292 -4.544 35.382 1.00 95.62 274 LEU A C 1
ATOM 2210 O O . LEU A 1 274 ? -17.040 -5.342 35.944 1.00 95.62 274 LEU A O 1
ATOM 2214 N N . THR A 1 275 ? -15.078 -4.257 35.859 1.00 94.75 275 THR A N 1
ATOM 2215 C CA . THR A 1 275 ? -14.538 -4.923 37.057 1.00 94.75 275 THR A CA 1
ATOM 2216 C C . THR A 1 275 ? -15.287 -4.546 38.336 1.00 94.75 275 THR A C 1
ATOM 2218 O O . THR A 1 275 ? -15.489 -5.403 39.196 1.00 94.75 275 THR A O 1
ATOM 2221 N N . ARG A 1 276 ? -15.819 -3.319 38.442 1.00 95.88 276 ARG A N 1
ATOM 2222 C 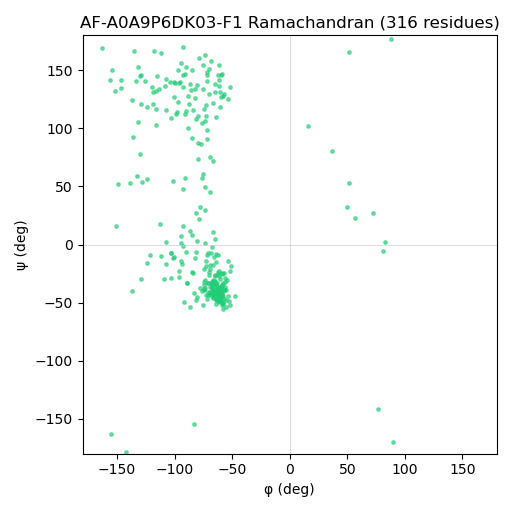CA . ARG A 1 276 ? -16.742 -2.934 39.525 1.00 95.88 276 ARG A CA 1
ATOM 2223 C C . ARG A 1 276 ? -18.072 -3.700 39.481 1.00 95.88 276 ARG A C 1
ATOM 2225 O O . ARG A 1 276 ? -18.640 -3.959 40.538 1.00 95.88 276 ARG A O 1
ATOM 2232 N N . GLN A 1 277 ? -18.583 -4.046 38.297 1.00 96.75 277 GLN A N 1
ATOM 2233 C CA . GLN A 1 277 ? -19.870 -4.745 38.145 1.00 96.75 277 GLN A CA 1
ATOM 2234 C C . GLN A 1 277 ? -19.749 -6.281 38.185 1.00 96.75 277 GLN A C 1
ATOM 2236 O O . GLN A 1 277 ? -20.682 -6.957 38.619 1.00 96.75 277 GLN A O 1
ATOM 2241 N N . LYS A 1 278 ? -18.643 -6.842 37.685 1.00 94.75 278 LYS A N 1
ATOM 2242 C CA . LYS A 1 278 ? -18.447 -8.289 37.477 1.00 94.75 278 LYS A CA 1
ATOM 2243 C C . LYS A 1 278 ? -17.396 -8.919 38.394 1.00 94.75 278 LYS A C 1
ATOM 2245 O O . LYS A 1 278 ? -17.305 -10.140 38.432 1.00 94.75 278 LYS A O 1
ATOM 2250 N N . GLY A 1 279 ? -16.637 -8.110 39.132 1.00 92.88 279 GLY A N 1
ATOM 2251 C CA . GLY A 1 279 ? -15.439 -8.546 39.845 1.00 92.88 279 GLY A CA 1
ATOM 2252 C C . GLY A 1 279 ? -14.180 -8.467 38.975 1.00 92.88 279 GLY A C 1
ATOM 2253 O O . GLY A 1 279 ? -14.221 -8.106 37.799 1.00 92.88 279 GLY A O 1
ATOM 2254 N N . LYS A 1 280 ? -13.033 -8.791 39.576 1.00 91.56 280 LYS A N 1
ATOM 2255 C CA . LYS A 1 280 ? -11.747 -8.920 38.870 1.00 91.56 280 LYS A CA 1
ATOM 2256 C C . LYS A 1 280 ? -11.810 -10.035 37.801 1.00 91.56 280 LYS A C 1
ATOM 2258 O O . LYS A 1 280 ? -12.573 -10.981 37.976 1.00 91.56 280 LYS A O 1
ATOM 2263 N N . PRO A 1 281 ? -10.994 -9.984 36.734 1.00 89.81 281 PRO A N 1
ATOM 2264 C CA . PRO A 1 281 ? -10.834 -11.124 35.837 1.00 89.81 281 PRO A CA 1
ATOM 2265 C C . PRO A 1 281 ? -10.068 -12.261 36.535 1.00 89.81 281 PRO A C 1
ATOM 2267 O O . PRO A 1 281 ? -8.990 -12.038 37.085 1.00 89.81 281 PRO A O 1
ATOM 2270 N N . ASP A 1 282 ? -10.606 -13.481 36.482 1.00 91.69 282 ASP A N 1
ATOM 2271 C CA . ASP A 1 282 ? -9.968 -14.678 37.059 1.00 91.69 282 ASP A CA 1
ATOM 2272 C C . ASP A 1 282 ? -9.122 -15.478 36.048 1.00 91.69 282 ASP A C 1
ATOM 2274 O O . ASP A 1 282 ? -8.325 -16.326 36.445 1.00 91.69 282 ASP A O 1
ATOM 2278 N N . LEU A 1 283 ? -9.274 -15.216 34.743 1.00 90.12 283 LEU A N 1
ATOM 2279 C CA . LEU A 1 283 ? -8.572 -15.915 33.660 1.00 90.12 283 LEU A CA 1
ATOM 2280 C C . LEU A 1 283 ? -8.008 -14.931 32.628 1.00 90.12 283 LEU A C 1
ATOM 2282 O O . LEU A 1 283 ? -8.686 -13.991 32.216 1.00 90.12 283 LEU A O 1
ATOM 2286 N N . MET A 1 284 ? -6.800 -15.219 32.142 1.00 88.75 284 MET A N 1
ATOM 2287 C CA . MET A 1 284 ? -6.210 -14.612 30.948 1.00 88.75 284 MET A CA 1
ATOM 2288 C C . MET A 1 284 ? -6.020 -15.715 29.902 1.00 88.75 284 MET A C 1
ATOM 2290 O O . MET A 1 284 ? -5.282 -16.668 30.136 1.00 88.75 284 MET A O 1
ATOM 2294 N N . ILE A 1 285 ? -6.717 -15.611 28.767 1.00 87.94 285 ILE A N 1
ATOM 2295 C CA . ILE A 1 285 ? -6.713 -16.636 27.713 1.00 87.94 285 ILE A CA 1
ATOM 2296 C C . ILE A 1 285 ? -5.913 -16.120 26.516 1.00 87.94 285 ILE A C 1
ATOM 2298 O O . ILE A 1 285 ? -6.316 -15.161 25.861 1.00 87.94 285 ILE A O 1
ATOM 2302 N N . THR A 1 286 ? -4.798 -16.779 26.204 1.00 88.19 286 THR A N 1
ATOM 2303 C CA . THR A 1 286 ? -3.990 -16.493 25.011 1.00 88.19 286 THR A CA 1
ATOM 2304 C C . THR A 1 286 ? -4.325 -17.490 23.906 1.00 88.19 286 THR A C 1
ATOM 2306 O O . THR A 1 286 ? -4.007 -18.673 24.012 1.00 88.19 286 THR A O 1
ATOM 2309 N N . VAL A 1 287 ? -4.944 -17.015 22.823 1.00 85.69 287 VAL A N 1
ATOM 2310 C CA . VAL A 1 287 ? -5.160 -17.812 21.605 1.00 85.69 287 VAL A CA 1
ATOM 2311 C C . VAL A 1 287 ? -3.945 -17.655 20.693 1.00 85.69 287 VAL A C 1
ATOM 2313 O O . VAL A 1 287 ? -3.552 -16.536 20.374 1.00 85.69 287 VAL A O 1
ATOM 2316 N N . MET A 1 288 ? -3.355 -18.768 20.255 1.00 85.69 288 MET A N 1
ATOM 2317 C CA . MET A 1 288 ? -2.198 -18.783 19.351 1.00 85.69 288 MET A CA 1
ATOM 2318 C C . MET A 1 288 ? -2.541 -19.524 18.056 1.00 85.69 288 MET A C 1
ATOM 2320 O O . MET A 1 288 ? -3.116 -20.609 18.092 1.00 85.69 288 MET A O 1
ATOM 2324 N N . CYS A 1 289 ? -2.157 -18.957 16.911 1.00 87.25 289 CYS A N 1
ATOM 2325 C CA . CYS A 1 289 ? -2.258 -19.621 15.612 1.00 87.25 289 CYS A CA 1
ATOM 2326 C C . CYS A 1 289 ? -1.021 -20.495 15.371 1.00 87.25 289 CYS A C 1
ATOM 2328 O O . CYS A 1 289 ? 0.102 -20.014 15.515 1.00 87.25 289 CYS A O 1
ATOM 2330 N N . ASN A 1 290 ? -1.203 -21.747 14.939 1.00 90.00 290 ASN A N 1
ATOM 2331 C CA . ASN A 1 290 ? -0.101 -22.592 14.475 1.00 90.00 290 ASN A CA 1
ATOM 2332 C C . ASN A 1 290 ? -0.018 -22.555 12.934 1.00 90.00 290 ASN A C 1
ATOM 2334 O O . ASN A 1 290 ? -0.900 -23.113 12.281 1.00 90.00 290 ASN A O 1
ATOM 2338 N N . PRO A 1 291 ? 1.053 -21.996 12.331 1.00 87.88 291 PRO A N 1
ATOM 2339 C CA . PRO A 1 291 ? 1.287 -22.008 10.879 1.00 87.88 291 PRO A CA 1
ATOM 2340 C C . PRO A 1 291 ? 1.200 -23.383 10.197 1.00 87.88 291 PRO A C 1
ATOM 2342 O O . PRO A 1 291 ? 1.077 -23.464 8.977 1.00 87.88 291 PRO A O 1
ATOM 2345 N N . ASN A 1 292 ? 1.308 -24.469 10.967 1.00 89.88 292 ASN A N 1
ATOM 2346 C CA . ASN A 1 292 ? 1.363 -25.839 10.469 1.00 89.88 292 ASN A CA 1
ATOM 2347 C C . ASN A 1 292 ? 0.008 -26.564 10.435 1.00 89.88 292 ASN A C 1
ATOM 2349 O O . ASN A 1 292 ? -0.022 -27.733 10.046 1.00 89.88 292 ASN A O 1
ATOM 2353 N N . TRP A 1 293 ? -1.092 -25.910 10.827 1.00 91.75 293 TRP A N 1
ATOM 2354 C CA . TRP A 1 293 ? -2.439 -26.476 10.700 1.00 91.75 293 TRP A CA 1
ATOM 2355 C C . TRP A 1 293 ? -2.783 -26.817 9.241 1.00 91.75 293 TRP A C 1
ATOM 2357 O O . TRP A 1 293 ? -2.332 -26.152 8.301 1.00 91.75 293 TRP A O 1
ATOM 2367 N N . GLN A 1 294 ? -3.566 -27.881 9.046 1.00 91.50 294 GLN A N 1
ATOM 2368 C CA . GLN A 1 294 ? -3.842 -28.441 7.718 1.00 91.50 294 GLN A CA 1
ATOM 2369 C C . GLN A 1 294 ? -4.673 -27.476 6.866 1.00 91.50 294 GLN A C 1
ATOM 2371 O O . GLN A 1 294 ? -4.428 -27.337 5.674 1.00 91.50 294 GLN A O 1
ATOM 2376 N N . GLU A 1 295 ? -5.584 -26.748 7.499 1.00 91.62 295 GLU A N 1
ATOM 2377 C CA . GLU A 1 295 ? -6.474 -25.741 6.927 1.00 91.62 295 GLU A CA 1
ATOM 2378 C C . GLU A 1 295 ? -5.703 -24.541 6.360 1.00 91.62 295 GLU A C 1
ATOM 2380 O O . GLU A 1 295 ? -6.075 -24.001 5.319 1.00 91.62 295 GLU A O 1
ATOM 2385 N N . ILE A 1 296 ? -4.606 -24.149 7.020 1.00 91.62 296 ILE A N 1
ATOM 2386 C CA . ILE A 1 296 ? -3.694 -23.101 6.543 1.00 91.62 296 ILE A CA 1
ATOM 2387 C C . ILE A 1 296 ? -2.845 -23.658 5.400 1.00 91.62 296 ILE A C 1
ATOM 2389 O O . ILE A 1 296 ? -2.823 -23.085 4.312 1.00 91.62 296 ILE A O 1
ATOM 2393 N N . ARG A 1 297 ? -2.195 -24.812 5.610 1.00 91.44 297 ARG A N 1
ATOM 2394 C CA . ARG A 1 297 ? -1.343 -25.461 4.599 1.00 91.44 297 ARG A CA 1
ATOM 2395 C C . ARG A 1 297 ? -2.091 -25.784 3.299 1.00 91.44 297 ARG A C 1
ATOM 2397 O O . ARG A 1 297 ? -1.494 -25.679 2.236 1.00 91.44 297 ARG A O 1
ATOM 2404 N N . ALA A 1 298 ? -3.383 -26.105 3.365 1.00 91.56 298 ALA A N 1
ATOM 2405 C CA . ALA A 1 298 ? -4.235 -26.361 2.202 1.00 91.56 298 ALA A CA 1
ATOM 2406 C C . ALA A 1 298 ? -4.610 -25.100 1.394 1.00 91.56 298 ALA A C 1
ATOM 2408 O O . ALA A 1 298 ? -5.096 -25.233 0.273 1.00 91.56 298 ALA A O 1
ATOM 2409 N N . GLN A 1 299 ? -4.400 -23.891 1.933 1.00 89.75 299 GLN A N 1
ATOM 2410 C CA . GLN A 1 299 ? -4.614 -22.622 1.216 1.00 89.75 299 GLN A CA 1
ATOM 2411 C C . GLN A 1 299 ? -3.305 -21.961 0.742 1.00 89.75 299 GLN A C 1
ATOM 2413 O O . GLN A 1 299 ? -3.355 -20.982 -0.004 1.00 89.75 299 GLN A O 1
ATOM 2418 N N . LEU A 1 300 ? -2.141 -22.485 1.141 1.00 90.56 300 LEU A N 1
ATOM 2419 C CA . LEU A 1 300 ? -0.829 -22.009 0.692 1.00 90.56 300 LEU A CA 1
ATOM 2420 C C . LEU A 1 300 ? -0.414 -22.658 -0.634 1.00 90.56 300 LEU A C 1
ATOM 2422 O O . LEU A 1 300 ? -0.763 -23.800 -0.933 1.00 90.56 300 LEU A O 1
ATOM 2426 N N . ARG A 1 301 ? 0.369 -21.931 -1.436 1.00 87.44 301 ARG A N 1
ATOM 2427 C CA . ARG A 1 301 ? 0.973 -22.470 -2.664 1.00 87.44 301 ARG A CA 1
ATOM 2428 C C . ARG A 1 301 ? 2.206 -23.320 -2.339 1.00 87.44 301 ARG A C 1
ATOM 2430 O O . ARG A 1 301 ? 2.814 -23.183 -1.281 1.00 87.44 301 ARG A O 1
ATOM 2437 N N . LEU A 1 302 ? 2.612 -24.177 -3.279 1.00 82.88 302 LEU A N 1
ATOM 2438 C CA . LEU A 1 302 ? 3.851 -24.957 -3.171 1.00 82.88 302 LEU A CA 1
ATOM 2439 C C . LEU A 1 302 ? 5.055 -24.038 -2.892 1.00 82.88 302 LEU A C 1
ATOM 2441 O O . LEU A 1 302 ? 5.292 -23.083 -3.629 1.00 82.88 302 LEU A O 1
ATOM 2445 N N . GLY A 1 303 ? 5.793 -24.337 -1.819 1.00 82.12 303 GLY A N 1
ATOM 2446 C CA . GLY A 1 303 ? 6.946 -23.558 -1.352 1.00 82.12 303 GLY A CA 1
ATOM 2447 C C . GLY A 1 303 ? 6.619 -22.303 -0.530 1.00 82.12 303 GLY A C 1
ATOM 2448 O O . GLY A 1 303 ? 7.537 -21.690 -0.002 1.00 82.12 303 GLY A O 1
ATOM 2449 N N . GLN A 1 304 ? 5.347 -21.920 -0.384 1.00 85.94 304 GLN A N 1
ATOM 2450 C CA . GLN A 1 304 ? 4.955 -20.673 0.277 1.00 85.94 304 GLN A CA 1
ATOM 2451 C C . GLN A 1 304 ? 4.822 -20.829 1.800 1.00 85.94 304 GLN A C 1
ATOM 2453 O O . GLN A 1 304 ? 4.246 -21.803 2.289 1.00 85.94 304 GLN A O 1
ATOM 2458 N N . SER A 1 305 ? 5.306 -19.842 2.559 1.00 88.56 305 SER A N 1
ATOM 2459 C CA . SER A 1 305 ? 5.176 -19.813 4.023 1.00 88.56 305 SER A CA 1
ATOM 2460 C C . SER A 1 305 ? 3.908 -19.081 4.475 1.00 88.56 305 SER A C 1
ATOM 2462 O O . SER A 1 305 ? 3.498 -18.089 3.877 1.00 88.56 305 SER A O 1
ATOM 2464 N N . ALA A 1 306 ? 3.313 -19.520 5.588 1.00 87.62 306 ALA A N 1
ATOM 2465 C CA . ALA A 1 306 ? 2.121 -18.897 6.171 1.00 87.62 306 ALA A CA 1
ATOM 2466 C C . ALA A 1 306 ? 2.338 -17.428 6.590 1.00 87.62 306 ALA A C 1
ATOM 2468 O O . ALA A 1 306 ? 1.397 -16.639 6.589 1.00 87.62 306 ALA A O 1
ATOM 2469 N N . VAL A 1 307 ? 3.581 -17.055 6.920 1.00 86.00 307 VAL A N 1
ATOM 2470 C CA . VAL A 1 307 ? 3.970 -15.672 7.263 1.00 86.00 307 VAL A CA 1
ATOM 2471 C C . VAL A 1 307 ? 3.838 -14.741 6.051 1.00 86.00 307 VAL A C 1
ATOM 2473 O O . VAL A 1 307 ? 3.515 -13.565 6.193 1.00 86.00 307 VAL A O 1
ATOM 2476 N N . GLU A 1 308 ? 4.028 -15.275 4.846 1.00 87.06 308 GLU A N 1
ATOM 2477 C CA . GLU A 1 308 ? 3.950 -14.524 3.591 1.00 87.06 308 GLU A CA 1
ATOM 2478 C C . GLU A 1 308 ? 2.515 -14.331 3.102 1.00 87.06 308 GLU A C 1
ATOM 2480 O O . GLU A 1 308 ? 2.303 -13.641 2.117 1.00 87.06 308 GLU A O 1
ATOM 2485 N N . VAL A 1 309 ? 1.523 -14.951 3.746 1.00 88.00 309 VAL A N 1
ATOM 2486 C CA . VAL A 1 309 ? 0.112 -14.829 3.359 1.00 88.00 309 VAL A CA 1
ATOM 2487 C C . VAL A 1 309 ? -0.724 -14.558 4.605 1.00 88.00 309 VAL A C 1
ATOM 2489 O O . VAL A 1 309 ? -1.618 -15.319 4.978 1.00 88.00 309 VAL A O 1
ATOM 2492 N N . SER A 1 310 ? -0.396 -13.457 5.285 1.00 86.69 310 SER A N 1
ATOM 2493 C CA . SER A 1 310 ? -0.965 -13.097 6.590 1.00 86.69 310 SER A CA 1
ATOM 2494 C C . SER A 1 310 ? -2.498 -12.999 6.584 1.00 86.69 310 SER A C 1
ATOM 2496 O O . SER A 1 310 ? -3.146 -13.318 7.577 1.00 86.69 310 SER A O 1
ATOM 2498 N N . HIS A 1 311 ? -3.130 -12.662 5.453 1.00 87.19 311 HIS A N 1
ATOM 2499 C CA . HIS A 1 311 ? -4.594 -12.654 5.321 1.00 87.19 311 HIS A CA 1
ATOM 2500 C C . HIS A 1 311 ? -5.244 -14.048 5.294 1.00 87.19 311 HIS A C 1
ATOM 2502 O O . HIS A 1 311 ? -6.475 -14.129 5.336 1.00 87.19 311 HIS A O 1
ATOM 2508 N N . ILE A 1 312 ? -4.463 -15.133 5.239 1.00 89.25 312 ILE A N 1
ATOM 2509 C CA . ILE A 1 312 ? -4.924 -16.502 5.515 1.00 89.25 312 ILE A CA 1
ATOM 2510 C C . ILE A 1 312 ? -4.832 -16.783 7.018 1.00 89.25 312 ILE A C 1
ATOM 2512 O O . ILE A 1 312 ? -5.842 -17.140 7.621 1.00 89.25 312 ILE A O 1
ATOM 2516 N N . THR A 1 313 ? -3.668 -16.581 7.644 1.00 88.81 313 THR A N 1
ATOM 2517 C CA . THR A 1 313 ? -3.465 -16.873 9.079 1.00 88.81 313 THR A CA 1
ATOM 2518 C C . THR A 1 313 ? -4.344 -16.003 9.978 1.00 88.81 313 THR A C 1
ATOM 2520 O O . THR A 1 313 ? -4.967 -16.510 10.910 1.00 88.81 313 THR A O 1
ATOM 2523 N N . ASN A 1 314 ? -4.511 -14.722 9.647 1.00 87.06 314 ASN A N 1
ATOM 2524 C CA . ASN A 1 314 ? -5.346 -13.788 10.405 1.00 87.06 314 ASN A CA 1
ATOM 2525 C C . ASN A 1 314 ? -6.844 -14.161 10.400 1.00 87.06 314 ASN A C 1
ATOM 2527 O O . ASN A 1 314 ? -7.589 -13.681 11.249 1.00 87.06 314 ASN A O 1
ATOM 2531 N N . ARG A 1 315 ? -7.308 -15.054 9.506 1.00 85.12 315 ARG A N 1
ATOM 2532 C CA . ARG A 1 315 ? -8.699 -15.565 9.507 1.00 85.12 315 ARG A CA 1
ATOM 2533 C C . ARG A 1 315 ? -9.005 -16.527 10.659 1.00 85.12 315 ARG A C 1
ATOM 2535 O O . ARG A 1 315 ? -10.173 -16.874 10.833 1.00 85.12 315 ARG A O 1
ATOM 2542 N N . VAL A 1 316 ? -7.993 -16.960 11.413 1.00 86.00 316 VAL A N 1
ATOM 2543 C CA . VAL A 1 316 ? -8.151 -17.732 12.658 1.00 86.00 316 VAL A CA 1
ATOM 2544 C C . VAL A 1 316 ? -8.779 -16.871 13.758 1.00 86.00 316 VAL A C 1
ATOM 2546 O O . VAL A 1 316 ? -9.655 -17.338 14.479 1.00 86.00 316 VAL A O 1
ATOM 2549 N N . PHE A 1 317 ? -8.358 -15.609 13.867 1.00 81.88 317 PHE A N 1
ATOM 2550 C CA . PHE A 1 317 ? -8.708 -14.698 14.961 1.00 81.88 317 PHE A CA 1
ATOM 2551 C C . PHE A 1 317 ? -9.969 -13.871 14.639 1.00 81.88 317 PHE A C 1
ATOM 2553 O O . PHE A 1 317 ? -9.911 -12.644 14.568 1.00 81.88 317 PHE A O 1
ATOM 2560 N N . LYS A 1 318 ? -11.085 -14.555 14.354 1.00 60.25 318 LYS A N 1
ATOM 2561 C CA . LYS A 1 318 ? -12.390 -13.930 14.057 1.00 60.25 318 LYS A CA 1
ATOM 2562 C C . LYS A 1 318 ? -13.056 -13.293 15.273 1.00 60.25 318 LYS A C 1
ATOM 2564 O O . LYS A 1 318 ? -12.995 -13.920 16.351 1.00 60.25 318 LYS A O 1
#

Secondary structure (DSSP, 8-state):
--TTHHHHHHTT-SEEEEESS-EEE-TTTS--EEE-S-EEEEEPPTT-TTSHHHHHHT-HHHHHHHHHHTT--HHHHHHHHHHHHHH-HHHHHHHHHHHS-TT-S----------TTS------B----SSS------B---TT-SSPPPBPTT-TTHHHHH-TTT-TT----S-TTGGGTS-HHHHHHHHHHH-THHHHSHHHHHHHHHHHHHHHHHHHHHHHHHHHHHHHHHHTTTS---------------TTSTTSHHHHHHHHHHHHHHHHHH-S----------TT-HHHHTTSPTT--GGGGHHHHGGG--

Sequence (318 aa):
MSDHSQELNYLFNFSVIGVSEGFSDYQGGSYWLAMSGRTYHRMFPTERPEHPTHWFLYDPAGQARAAQNHHVPISMVDAVRLDIQQYNPLLRSYTNFTMFHPAVEHAYIELTDAAPAASEIAALYHIGNAPRPNARQLFVQRAADTTPTKVPILHPLYEPLQYPLLFPHATCGWGSNMRKQFTQRAYYKVRLLTEPRFSALGRLGCEWSCDMYSRVEDEVLEFIKKGKHAESDRFRNDETNEDDDGDDDSFTLPASFTGSPKYYSDKVADTLALTRQKGKPDLMITVMCNPNWQEIRAQLRLGQSAVEVSHITNRVFK

Mean predicted aligned error: 11.49 Å

pLDDT: mean 74.14, std 18.41, range [32.88, 96.75]

Radius of gyration: 23.98 Å; Cα contacts (8 Å, |Δi|>4): 354; chains: 1; bounding box: 44×68×70 Å

Solvent-accessible surface area (backbone atoms only — not comparable to full-atom values): 19068 Å² total; per-residue (Å²): 104,32,85,47,28,49,58,56,26,60,64,58,17,52,36,46,88,42,51,71,71,37,77,44,78,52,87,82,84,54,100,50,82,41,74,38,82,50,74,36,49,42,62,64,49,52,81,41,89,88,39,31,59,16,20,77,76,77,33,61,65,50,43,53,53,52,28,54,76,65,70,42,60,63,72,59,53,52,52,51,48,51,52,33,68,74,52,14,58,65,56,48,52,51,52,56,63,67,67,56,60,93,83,58,91,79,70,69,36,60,60,54,96,66,65,97,83,60,98,67,54,67,24,31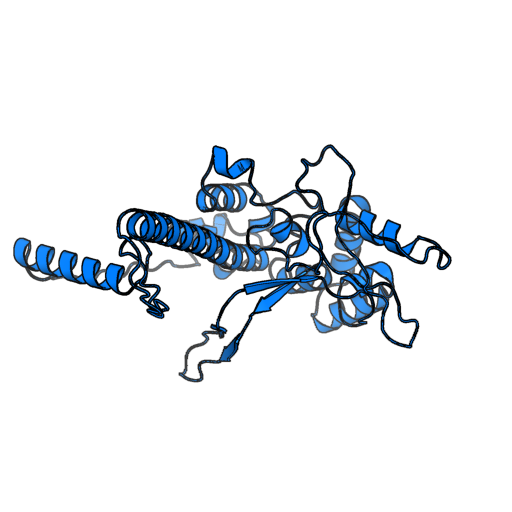,34,60,91,89,84,62,104,61,98,74,81,76,41,51,37,35,52,55,101,88,55,96,59,78,45,75,55,55,75,75,38,26,59,47,51,25,31,49,33,30,82,82,22,43,61,44,56,71,40,66,41,83,80,50,65,79,79,47,51,71,67,54,52,50,52,48,50,63,76,69,43,65,57,37,67,55,28,10,44,35,32,49,51,49,52,55,54,55,48,52,49,46,52,50,53,53,51,52,51,53,51,52,52,50,49,67,47,52,60,48,53,66,71,74,53,85,85,75,92,75,87,68,82,75,81,74,80,73,61,52,51,86,42,86,86,24,75,42,23,52,49,51,53,50,51,51,49,54,54,47,32,72,74,73,44,78,85,92,76,85,87,85,88,79,87,65,74,81,40,66,77,55,54,72,73,47,58,93,93,56,57,55,82,34,36,46,84,60,60,56,64,72,77,118